Protein AF-0000000085038882 (afdb_homodimer)

Radius of gyration: 37.77 Å; Cα contacts (8 Å, |Δi|>4): 392; chains: 2; bounding box: 117×45×155 Å

Nearest PDB structures (foldseek):
  5b0f-assembly1_B  TM=9.165E-01  e=2.363E-11  Cannabis sativa
  5b0c-assembly1_B  TM=9.241E-01  e=3.660E-11  Cannabis sativa
  7w6e-assembly1_A  TM=9.209E-01  e=4.415E-11  Cannabis sativa
  5b0d-assembly1_A  TM=9.142E-01  e=6.423E-11  Cannabis sativa
  5b0g-assembly1_A-2  TM=9.289E-01  e=9.948E-11  Cannabis sativa

InterPro domains:
  IPR011008 Dimeric alpha-beta barrel [SSF54909] (41-139)
  IPR013097 Stress responsive alpha+beta-barrel [PF07876] (43-138)
  IPR013097 Stress responsive alpha+beta-barrel [PS51502] (43-137)
  IPR013097 Stress responsive alpha+beta-barrel [SM00886] (43-139)
  IPR044662 Stress-response A/B barrel domain-containing protein HS1/DABB1-like [PTHR33178] (42-138)

Foldseek 3Di:
DPDDDDDPDPPPDDPPPDDDPDPPPPPPPPPPPCPVVPPQWKKKKKKWFAWDPPQDPVLVVVLVVLVVCVVVVQVQFPDKDKDFDDDPPPPCVRTTMMIMTIGRDVVSVVCSCPDPSNVVSCVSCVVITDDMDIDMDGDD/DDDDDDDDPVPPPDPPPPDDPDCCVVPCPVPPVCCVVPPQWKKKKKKWFAWDPPQDPVLVVVLVVLVVCVVVVQVQFPDKDKDFDDDPPPPCVRTTMMIMTIGRDVVSVVCSCPDPSNVVSCVSCVVITDDMDIDMDTDD

Solvent-accessible surface area (backbone atoms only — not comparable to full-atom values): 16547 Å² total; per-residue (Å²): 137,81,84,80,85,87,73,85,79,82,76,80,77,71,90,71,82,75,81,84,74,77,75,71,72,68,73,70,68,70,69,72,65,75,60,67,64,73,80,73,62,38,31,37,41,38,40,32,32,23,63,34,88,84,49,46,74,68,55,50,49,50,38,51,50,48,58,64,47,42,56,82,74,36,79,51,43,75,44,73,36,33,32,51,53,69,53,90,78,77,40,35,84,75,44,42,36,41,37,41,36,30,20,75,37,70,68,37,48,60,52,46,66,74,29,68,70,48,50,53,39,48,63,64,36,56,88,35,56,61,44,70,40,38,46,19,25,54,51,83,131,88,80,82,82,87,83,72,86,73,78,74,77,80,79,76,79,77,82,79,75,78,75,72,69,69,74,74,68,66,72,71,64,76,62,68,65,73,80,73,61,39,32,37,42,37,39,34,34,22,63,34,88,85,50,46,74,67,56,51,48,51,39,51,50,48,58,64,47,42,56,81,74,38,79,51,43,75,43,71,35,32,32,52,55,69,53,88,79,76,41,36,83,74,43,42,37,43,37,42,35,29,20,74,38,70,68,36,50,60,51,47,67,75,28,66,68,49,50,53,40,48,62,65,36,59,89,34,57,62,44,71,39,38,46,19,26,54,51,87

Structure (mmCIF, N/CA/C/O backbone):
data_AF-0000000085038882-model_v1
#
loop_
_entity.id
_entity.type
_entity.pdbx_description
1 polymer 'Stress responsive alpha-beta barrel domain-containing protein'
#
loop_
_atom_site.group_PDB
_atom_site.id
_atom_site.type_symbol
_atom_site.label_atom_id
_atom_site.label_alt_id
_atom_site.label_comp_id
_atom_site.label_asym_id
_atom_site.label_entity_id
_atom_site.label_seq_id
_atom_site.pdbx_PDB_ins_code
_atom_site.Cartn_x
_atom_site.Cartn_y
_atom_site.Cartn_z
_atom_site.occupancy
_atom_site.B_iso_or_equiv
_atom_site.auth_seq_id
_atom_site.auth_comp_id
_atom_site.auth_asym_id
_atom_site.auth_atom_id
_atom_site.pdbx_PDB_model_num
ATOM 1 N N . MET A 1 1 ? 29.031 20.469 102.812 1 28.75 1 MET A N 1
ATOM 2 C CA . MET A 1 1 ? 29.703 19.203 102.562 1 28.75 1 MET A CA 1
ATOM 3 C C . MET A 1 1 ? 29.609 18.781 101.125 1 28.75 1 MET A C 1
ATOM 5 O O . MET A 1 1 ? 28.641 18.109 100.688 1 28.75 1 MET A O 1
ATOM 9 N N . LYS A 1 2 ? 29.859 19.688 100.25 1 41.12 2 LYS A N 1
ATOM 10 C CA . LYS A 1 2 ? 29.734 19.828 98.75 1 41.12 2 LYS A CA 1
ATOM 11 C C . LYS A 1 2 ? 30.547 18.766 98.062 1 41.12 2 LYS A C 1
ATOM 13 O O . LYS A 1 2 ? 31.781 18.781 98.062 1 41.12 2 LYS A O 1
ATOM 18 N N . PRO A 1 3 ? 29.844 17.547 97.812 1 32.81 3 PRO A N 1
ATOM 19 C CA . PRO A 1 3 ? 30.641 16.375 97.5 1 32.81 3 PRO A CA 1
ATOM 20 C C . PRO A 1 3 ? 31.516 16.594 96.25 1 32.81 3 PRO A C 1
ATOM 22 O O . PRO A 1 3 ? 31.281 17.547 95.5 1 32.81 3 PRO A O 1
ATOM 25 N N . LEU A 1 4 ? 32.25 15.516 95.688 1 28.42 4 LEU A N 1
ATOM 26 C CA . LEU A 1 4 ? 33.5 15.008 95.188 1 28.42 4 LEU A CA 1
ATOM 27 C C . LEU A 1 4 ? 33.5 14.898 93.688 1 28.42 4 LEU A C 1
ATOM 29 O O . LEU A 1 4 ? 34.5 15.086 93 1 28.42 4 LEU A O 1
ATOM 33 N N . PHE A 1 5 ? 32.25 14.742 92.812 1 30.34 5 PHE A N 1
ATOM 34 C CA . PHE A 1 5 ? 32.438 13.539 92.062 1 30.34 5 PHE A CA 1
ATOM 35 C C . PHE A 1 5 ? 33.5 13.75 91 1 30.34 5 PHE A C 1
ATOM 37 O O . PHE A 1 5 ? 33.75 14.891 90.562 1 30.34 5 PHE A O 1
ATOM 44 N N . SER A 1 6 ? 33.938 12.609 90.312 1 28.14 6 SER A N 1
ATOM 45 C CA . SER A 1 6 ? 35.125 11.938 89.75 1 28.14 6 SER A CA 1
ATOM 46 C C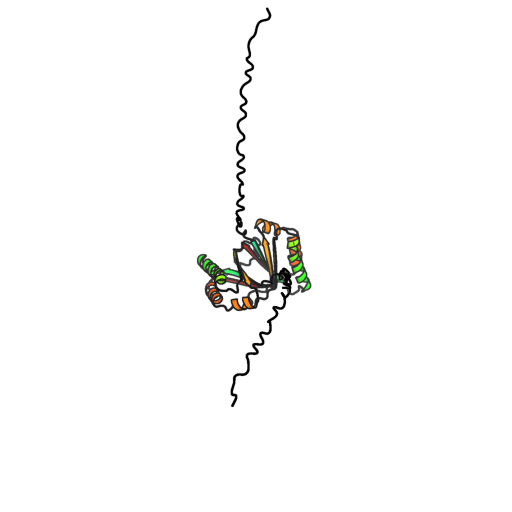 . SER A 1 6 ? 35.438 12.438 88.312 1 28.14 6 SER A C 1
ATOM 48 O O . SER A 1 6 ? 34.594 13.102 87.688 1 28.14 6 SER A O 1
ATOM 50 N N . ILE A 1 7 ? 35.75 11.508 87.375 1 29.92 7 ILE A N 1
ATOM 51 C CA . ILE A 1 7 ? 36.969 11.055 86.688 1 29.92 7 ILE A CA 1
ATOM 52 C C . ILE A 1 7 ? 36.906 11.32 85.188 1 29.92 7 ILE A C 1
ATOM 54 O O . ILE A 1 7 ? 37.938 11.359 84.5 1 29.92 7 ILE A O 1
ATOM 58 N N . ALA A 1 8 ? 35.719 11.828 84.562 1 30.8 8 ALA A N 1
ATOM 59 C CA . ALA A 1 8 ? 35.531 11.055 83.312 1 30.8 8 ALA A CA 1
ATOM 60 C C . ALA A 1 8 ? 36.625 11.336 82.312 1 30.8 8 ALA A C 1
ATOM 62 O O . ALA A 1 8 ? 36.938 12.5 82 1 30.8 8 ALA A O 1
ATOM 63 N N . VAL A 1 9 ? 37.469 10.281 81.938 1 28.3 9 VAL A N 1
ATOM 64 C CA . VAL A 1 9 ? 38.688 10.062 81.125 1 28.3 9 VAL A CA 1
ATOM 65 C C . VAL A 1 9 ? 38.375 10.359 79.625 1 28.3 9 VAL A C 1
ATOM 67 O O . VAL A 1 9 ? 37.469 9.758 79.062 1 28.3 9 VAL A O 1
ATOM 70 N N . ILE A 1 10 ? 38.594 11.594 79.062 1 31.98 10 ILE A N 1
ATOM 71 C CA . ILE A 1 10 ? 38.375 12.141 77.75 1 31.98 10 ILE A CA 1
ATOM 72 C C . ILE A 1 10 ? 39.25 11.391 76.75 1 31.98 10 ILE A C 1
ATOM 74 O O . ILE A 1 10 ? 40.469 11.547 76.75 1 31.98 10 ILE A O 1
ATOM 78 N N . LEU A 1 11 ? 39.062 9.945 76.625 1 26.67 11 LEU A N 1
ATOM 79 C CA . LEU A 1 11 ? 40.031 9.25 75.812 1 26.67 11 LEU A CA 1
ATOM 80 C C . LEU A 1 11 ? 40 9.789 74.375 1 26.67 11 LEU A C 1
ATOM 82 O O . LEU A 1 11 ? 38.938 9.891 73.75 1 26.67 11 LEU A O 1
ATOM 86 N N . LEU A 1 12 ? 41.062 10.5 73.875 1 30.19 12 LEU A N 1
ATOM 87 C CA . LEU A 1 12 ? 41.469 11.148 72.625 1 30.19 12 LEU A CA 1
ATOM 88 C C . LEU A 1 12 ? 41.625 10.125 71.5 1 30.19 12 LEU A C 1
ATOM 90 O O . LEU A 1 12 ? 42.625 9.43 71.438 1 30.19 12 LEU A O 1
ATOM 94 N N . LEU A 1 13 ? 40.625 9.055 71.438 1 26.78 13 LEU A N 1
ATOM 95 C CA . LEU A 1 13 ? 41.125 7.988 70.562 1 26.78 13 LEU A CA 1
ATOM 96 C C . LEU A 1 13 ? 41.562 8.547 69.188 1 26.78 13 LEU A C 1
ATOM 98 O O . LEU A 1 13 ? 41.25 9.688 68.875 1 26.78 13 LEU A O 1
ATOM 102 N N . ALA A 1 14 ? 41.531 7.656 68.062 1 28.12 14 ALA A N 1
ATOM 103 C CA . ALA A 1 14 ? 42.281 6.828 67.125 1 28.12 14 ALA A CA 1
ATOM 104 C C . ALA A 1 14 ? 42.094 7.34 65.688 1 28.12 14 ALA A C 1
ATOM 106 O O . ALA A 1 14 ? 42.594 6.727 64.75 1 28.12 14 ALA A O 1
ATOM 107 N N . VAL A 1 15 ? 41.781 8.547 65.25 1 32.22 15 VAL A N 1
ATOM 108 C CA . VAL A 1 15 ? 41.125 8.516 63.969 1 32.22 15 VAL A CA 1
ATOM 109 C C . VAL A 1 15 ? 42.188 8.18 62.906 1 32.22 15 VAL A C 1
ATOM 111 O O . VAL A 1 15 ? 43.125 8.945 62.656 1 32.22 15 VAL A O 1
ATOM 114 N N . GLY A 1 16 ? 42.562 6.844 62.656 1 28.08 16 GLY A N 1
ATOM 115 C CA . GLY A 1 16 ? 43.5 6.344 61.656 1 28.08 16 GLY A CA 1
ATOM 116 C C . GLY A 1 16 ? 43.156 6.801 60.25 1 28.08 16 GLY A C 1
ATOM 117 O O . GLY A 1 16 ? 42 6.801 59.844 1 28.08 16 GLY A O 1
ATOM 118 N N . CYS A 1 17 ? 44 7.668 59.688 1 31.23 17 CYS A N 1
ATOM 119 C CA . CYS A 1 17 ? 44 8.211 58.312 1 31.23 17 CYS A CA 1
ATOM 120 C C . CYS A 1 17 ? 44.094 7.098 57.281 1 31.23 17 CYS A C 1
ATOM 122 O O . CYS A 1 17 ? 45.094 6.41 57.188 1 31.23 17 CYS A O 1
ATOM 124 N N . GLN A 1 18 ? 43.094 6.125 57.125 1 28.62 18 GLN A N 1
ATOM 125 C CA . GLN A 1 18 ? 43.281 5.059 56.156 1 28.62 18 GLN A CA 1
ATOM 126 C C . GLN A 1 18 ? 43.719 5.617 54.781 1 28.62 18 GLN A C 1
ATOM 128 O O . GLN A 1 18 ? 43.312 6.715 54.406 1 28.62 18 GLN A O 1
ATOM 133 N N . PRO A 1 19 ? 44.719 4.848 54.125 1 32.03 19 PRO A N 1
ATOM 134 C CA . PRO A 1 19 ? 45.375 5.02 52.844 1 32.03 19 PRO A CA 1
ATOM 135 C C . PRO A 1 19 ? 44.375 5.258 51.688 1 32.03 19 PRO A C 1
ATOM 137 O O . PRO A 1 19 ? 43.188 4.922 51.812 1 32.03 19 PRO A O 1
ATOM 140 N N . GLY A 1 20 ? 44.812 6.121 50.719 1 31.41 20 GLY A N 1
ATOM 141 C CA . GLY A 1 20 ? 44.375 6.66 49.438 1 31.41 20 GLY A CA 1
ATOM 142 C C . GLY A 1 20 ? 43.969 5.582 48.438 1 31.41 20 GLY A C 1
ATOM 143 O O . GLY A 1 20 ? 44.812 4.758 48.062 1 31.41 20 GLY A O 1
ATOM 144 N N . GLY A 1 21 ? 42.875 4.812 48.656 1 32.19 21 GLY A N 1
ATOM 145 C CA . GLY A 1 21 ? 42.438 3.828 47.688 1 32.19 21 GLY A CA 1
ATOM 146 C C . GLY A 1 21 ? 42.531 4.316 46.25 1 32.19 21 GLY A C 1
ATOM 147 O O . GLY A 1 21 ? 42.531 5.523 46 1 32.19 21 GLY A O 1
ATOM 148 N N . ASN A 1 22 ? 43.375 3.547 45.406 1 37.5 22 ASN A N 1
ATOM 149 C CA . ASN A 1 22 ? 43.562 3.584 43.969 1 37.5 22 ASN A CA 1
ATOM 150 C C . ASN A 1 22 ? 42.219 3.742 43.25 1 37.5 22 ASN A C 1
ATOM 152 O O . ASN A 1 22 ? 41.344 2.891 43.375 1 37.5 22 ASN A O 1
ATOM 156 N N . VAL A 1 23 ? 41.812 4.957 43.062 1 36.47 23 VAL A N 1
ATOM 157 C CA . VAL A 1 23 ? 40.719 5.258 42.188 1 36.47 23 VAL A CA 1
ATOM 158 C C . VAL A 1 23 ? 40.875 4.5 40.875 1 36.47 23 VAL A C 1
ATOM 160 O O . VAL A 1 23 ? 41.812 4.777 40.094 1 36.47 23 VAL A O 1
ATOM 163 N N . GLU A 1 24 ? 40.938 3.123 40.906 1 34.38 24 GLU A N 1
ATOM 164 C CA . GLU A 1 24 ? 40.812 2.467 39.594 1 34.38 24 GLU A CA 1
ATOM 165 C C . GLU A 1 24 ? 39.688 3.098 38.781 1 34.38 24 GLU A C 1
ATOM 167 O O . GLU A 1 24 ? 38.531 3.068 39.188 1 34.38 24 GLU A O 1
ATOM 172 N N . THR A 1 25 ? 39.969 4.273 38.219 1 38.16 25 THR A N 1
ATOM 173 C CA . THR A 1 25 ? 39.125 4.773 37.125 1 38.16 25 THR A CA 1
ATOM 174 C C . THR A 1 25 ? 38.812 3.67 36.125 1 38.16 25 THR A C 1
ATOM 176 O O . THR A 1 25 ? 39.719 3.197 35.406 1 38.16 25 THR A O 1
ATOM 179 N N . SER A 1 26 ? 38.312 2.502 36.625 1 35.59 26 SER A N 1
ATOM 180 C CA . SER A 1 26 ? 37.812 1.615 35.562 1 35.59 26 SER A CA 1
ATOM 181 C C . SER A 1 26 ? 37.094 2.4 34.469 1 35.59 26 SER A C 1
ATOM 183 O O . SER A 1 26 ? 36.188 3.195 34.75 1 35.59 26 SER A O 1
ATOM 185 N N . GLU A 1 27 ? 37.875 2.867 33.469 1 35.06 27 GLU A N 1
ATOM 186 C CA . GLU A 1 27 ? 37.312 3.23 32.188 1 35.06 27 GLU A CA 1
ATOM 187 C C . GLU A 1 27 ? 36.188 2.279 31.766 1 35.06 27 GLU A C 1
ATOM 189 O O . GLU A 1 27 ? 36.438 1.094 31.531 1 35.06 27 GLU A O 1
ATOM 194 N N . GLU A 1 28 ? 35.094 2.27 32.5 1 36.56 28 GLU A N 1
ATOM 195 C CA . GLU A 1 28 ? 33.938 1.686 31.828 1 36.56 28 GLU A CA 1
ATOM 196 C C . GLU A 1 28 ? 33.938 2.023 30.328 1 36.56 28 GLU A C 1
ATOM 198 O O . GLU A 1 28 ? 33.844 3.191 29.953 1 36.56 28 GLU A O 1
ATOM 203 N N . LEU A 1 29 ? 34.875 1.441 29.594 1 34.28 29 LEU A N 1
ATOM 204 C CA . LEU A 1 29 ? 34.562 1.393 28.172 1 34.28 29 LEU A CA 1
ATOM 205 C C . LEU A 1 29 ? 33.094 1.149 27.938 1 34.28 29 LEU A C 1
ATOM 207 O O . LEU A 1 29 ? 32.562 0.09 28.297 1 34.28 29 LEU A O 1
ATOM 211 N N . LYS A 1 30 ? 32.312 2.211 28.188 1 32.69 30 LYS A N 1
ATOM 212 C CA . LYS A 1 30 ? 30.984 2.135 27.547 1 32.69 30 LYS A CA 1
ATOM 213 C C . LYS A 1 30 ? 31.062 1.408 26.219 1 32.69 30 LYS A C 1
ATOM 215 O O . LYS A 1 30 ? 31.719 1.876 25.281 1 32.69 30 LYS A O 1
ATOM 220 N N . ASP A 1 31 ? 31.359 0.074 26.266 1 36.25 31 ASP A N 1
ATOM 221 C CA . ASP A 1 31 ? 30.953 -0.642 25.047 1 36.25 31 ASP A CA 1
ATOM 222 C C . ASP A 1 31 ? 29.734 0.005 24.406 1 36.25 31 ASP A C 1
ATOM 224 O O . ASP A 1 31 ? 28.641 -0.042 24.969 1 36.25 31 ASP A O 1
ATOM 228 N N . MET A 1 32 ? 29.906 1.187 23.922 1 34.72 32 MET A N 1
ATOM 229 C CA . MET A 1 32 ? 28.906 1.52 22.922 1 34.72 32 MET A CA 1
ATOM 230 C C . MET A 1 32 ? 28.531 0.29 22.094 1 34.72 32 MET A C 1
ATOM 232 O O . MET A 1 32 ? 29.234 -0.06 21.141 1 34.72 32 MET A O 1
ATOM 236 N N . LYS A 1 33 ? 28.188 -0.785 22.766 1 32.84 33 LYS A N 1
ATOM 237 C CA . LYS A 1 33 ? 27.422 -1.732 21.953 1 32.84 33 LYS A CA 1
ATOM 238 C C . LYS A 1 33 ? 26.578 -1.01 20.906 1 32.84 33 LYS A C 1
ATOM 240 O O . LYS A 1 33 ? 25.812 -0.108 21.234 1 32.84 33 LYS A O 1
ATOM 245 N N . ASN A 1 34 ? 27.094 -0.703 19.859 1 39.53 34 ASN A N 1
ATOM 246 C CA . ASN A 1 34 ? 26.297 -0.604 18.641 1 39.53 34 ASN A CA 1
ATOM 247 C C . ASN A 1 34 ? 25.094 -1.536 18.688 1 39.53 34 ASN A C 1
ATOM 249 O O . ASN A 1 34 ? 25.172 -2.678 18.234 1 39.53 34 ASN A O 1
ATOM 253 N N . THR A 1 35 ? 24.578 -1.812 19.859 1 36.56 35 THR A N 1
ATOM 254 C CA . THR A 1 35 ? 23.281 -2.451 19.719 1 36.56 35 THR A CA 1
ATOM 255 C C . THR A 1 35 ? 22.5 -1.839 18.562 1 36.56 35 THR A C 1
ATOM 257 O O . THR A 1 35 ? 22.062 -0.686 18.641 1 36.56 35 THR A O 1
ATOM 260 N N . VAL A 1 36 ? 23.031 -1.939 17.484 1 38.47 36 VAL A N 1
ATOM 261 C CA . VAL A 1 36 ? 22.047 -1.722 16.438 1 38.47 36 VAL A CA 1
ATOM 262 C C . VAL A 1 36 ? 20.656 -2.062 16.953 1 38.47 36 VAL A C 1
ATOM 264 O O . VAL A 1 36 ? 20.375 -3.213 17.297 1 38.47 36 VAL A O 1
ATOM 267 N N . SER A 1 37 ? 20.016 -1.378 17.953 1 45.16 37 SER A N 1
ATOM 268 C CA . SER A 1 37 ? 18.609 -1.585 18.234 1 45.16 37 SER A CA 1
ATOM 269 C C . SER A 1 37 ? 17.875 -2.18 17.031 1 45.16 37 SER A C 1
ATOM 271 O O . SER A 1 37 ? 17.984 -1.668 15.922 1 45.16 37 SER A O 1
ATOM 273 N N . PRO A 1 38 ? 17.688 -3.424 16.938 1 52.16 38 PRO A N 1
ATOM 274 C CA . PRO A 1 38 ? 16.891 -3.949 15.828 1 52.16 38 PRO A CA 1
ATOM 275 C C . PRO A 1 38 ? 15.875 -2.939 15.305 1 52.16 38 PRO A C 1
ATOM 277 O O . PRO A 1 38 ? 15.305 -2.172 16.078 1 52.16 38 PRO A O 1
ATOM 280 N N . ASP A 1 39 ? 16.047 -2.367 14.188 1 66.19 39 ASP A N 1
ATOM 281 C CA . ASP A 1 39 ? 15.156 -1.434 13.508 1 66.19 39 ASP A CA 1
ATOM 282 C C . ASP A 1 39 ? 13.703 -1.687 13.906 1 66.19 39 ASP A C 1
ATOM 284 O O . ASP A 1 39 ? 13.188 -2.795 13.734 1 66.19 39 ASP A O 1
ATOM 288 N N . LYS A 1 40 ? 13.133 -1.027 14.859 1 84.75 40 LYS A N 1
ATOM 289 C CA . LYS A 1 40 ? 11.75 -1.084 15.32 1 84.75 40 LYS A CA 1
ATOM 290 C C . LYS A 1 40 ? 10.781 -1.232 14.148 1 84.75 40 LYS A C 1
ATOM 292 O O . LYS A 1 40 ? 10.914 -0.533 13.141 1 84.75 40 LYS A O 1
ATOM 297 N N . PRO A 1 41 ? 9.938 -2.312 14.328 1 94.5 41 PRO A N 1
ATOM 298 C CA . PRO A 1 41 ? 8.938 -2.445 13.266 1 94.5 41 PRO A CA 1
ATOM 299 C C . PRO A 1 41 ? 8.125 -1.168 13.055 1 94.5 41 PRO A C 1
ATOM 301 O O . PRO A 1 41 ? 7.871 -0.429 14.008 1 94.5 41 PRO A O 1
ATOM 304 N N . LEU A 1 42 ? 7.836 -0.854 11.859 1 98.38 42 LEU A N 1
ATOM 305 C CA . LEU A 1 42 ? 7.02 0.302 11.508 1 98.38 42 LEU A CA 1
ATOM 306 C C . LEU A 1 42 ? 5.602 -0.126 11.141 1 98.38 42 LEU A C 1
ATOM 308 O O . LEU A 1 42 ? 5.402 -1.2 10.57 1 98.38 42 LEU A O 1
ATOM 312 N N . LEU A 1 43 ? 4.668 0.607 11.539 1 98.88 43 LEU A N 1
ATOM 313 C CA . LEU A 1 43 ? 3.268 0.402 11.188 1 98.88 43 LEU A CA 1
ATOM 314 C C . LEU A 1 43 ? 2.898 1.212 9.945 1 98.88 43 LEU A C 1
ATOM 316 O O . LEU A 1 43 ? 3.018 2.439 9.945 1 98.88 43 LEU A O 1
ATOM 320 N N . ARG A 1 44 ? 2.465 0.481 8.922 1 98.94 44 ARG A N 1
ATOM 321 C CA . ARG A 1 44 ? 2.039 1.103 7.668 1 98.94 44 ARG A CA 1
ATOM 322 C C . ARG A 1 44 ? 0.531 1.327 7.656 1 98.94 44 ARG A C 1
ATOM 324 O O . ARG A 1 44 ? -0.235 0.461 8.086 1 98.94 44 ARG A O 1
ATOM 331 N N . HIS A 1 45 ? 0.147 2.451 7.219 1 98.94 45 HIS A N 1
ATOM 332 C CA . HIS A 1 45 ? -1.227 2.834 6.914 1 98.94 45 HIS A CA 1
ATOM 333 C C . HIS A 1 45 ? -1.406 3.107 5.426 1 98.94 45 HIS A C 1
ATOM 335 O O . HIS A 1 45 ? -1.038 4.18 4.938 1 98.94 45 HIS A O 1
ATOM 341 N N . VAL A 1 46 ? -1.953 2.109 4.703 1 98.94 46 VAL A N 1
ATOM 342 C CA . VAL A 1 46 ? -2.158 2.182 3.26 1 98.94 46 VAL A CA 1
ATOM 343 C C . VAL A 1 46 ? -3.58 2.65 2.963 1 98.94 46 VAL A C 1
ATOM 345 O O . VAL A 1 46 ? -4.551 2.021 3.391 1 98.94 46 VAL A O 1
ATOM 348 N N . VAL A 1 47 ? -3.691 3.768 2.23 1 99 47 VAL A N 1
ATOM 349 C CA . VAL A 1 47 ? -4.977 4.352 1.867 1 99 47 VAL A CA 1
ATOM 350 C C . VAL A 1 47 ? -5.09 4.453 0.348 1 99 47 VAL A C 1
ATOM 352 O O . VAL A 1 47 ? -4.246 5.078 -0.301 1 99 47 VAL A O 1
ATOM 355 N N . LEU A 1 48 ? -6.098 3.812 -0.222 1 98.94 48 LEU A N 1
ATOM 356 C CA . LEU A 1 48 ? -6.383 3.855 -1.651 1 98.94 48 LEU A CA 1
ATOM 357 C C . LEU A 1 48 ? -7.695 4.582 -1.923 1 98.94 48 LEU A C 1
ATOM 359 O O . LEU A 1 48 ? -8.703 4.32 -1.266 1 98.94 48 LEU A O 1
ATOM 363 N N . PHE A 1 49 ? -7.605 5.559 -2.871 1 98.94 49 PHE A N 1
ATOM 364 C CA . PHE A 1 49 ? -8.797 6.328 -3.217 1 98.94 49 PHE A CA 1
ATOM 365 C C . PHE A 1 49 ? -9.133 6.172 -4.695 1 98.94 49 PHE A C 1
ATOM 367 O O . PHE A 1 49 ? -8.234 5.988 -5.523 1 98.94 49 PHE A O 1
ATOM 374 N N . SER A 1 50 ? -10.414 6.242 -5.008 1 98.88 50 SER A N 1
ATOM 375 C CA . SER A 1 50 ? -10.914 6.754 -6.281 1 98.88 50 SER A CA 1
ATOM 376 C C . SER A 1 50 ? -11.875 7.922 -6.07 1 98.88 50 SER A C 1
ATOM 378 O O . SER A 1 50 ? -12.352 8.148 -4.957 1 98.88 50 SER A O 1
ATOM 380 N N . PHE A 1 51 ? -12.07 8.672 -7.113 1 98.88 51 PHE A N 1
ATOM 381 C CA . PHE A 1 51 ? -12.836 9.906 -6.996 1 98.88 51 PHE A CA 1
ATOM 382 C C . PHE A 1 51 ? -14.07 9.859 -7.887 1 98.88 51 PHE A C 1
ATOM 384 O O . PHE A 1 51 ? -14.086 9.172 -8.914 1 98.88 51 PHE A O 1
ATOM 391 N N . LYS A 1 52 ? -15 10.641 -7.445 1 98.81 52 LYS A N 1
ATOM 392 C CA . LYS A 1 52 ? -16.219 10.789 -8.227 1 98.81 52 LYS A CA 1
ATOM 393 C C . LYS A 1 52 ? -15.938 11.438 -9.586 1 98.81 52 LYS A C 1
ATOM 395 O O . LYS A 1 52 ? -15.078 12.312 -9.688 1 98.81 52 LYS A O 1
ATOM 400 N N . GLU A 1 53 ? -16.781 11.031 -10.547 1 98.06 53 GLU A N 1
ATOM 401 C CA . GLU A 1 53 ? -16.609 11.531 -11.906 1 98.06 53 GLU A CA 1
ATOM 402 C C . GLU A 1 53 ? -16.797 13.047 -11.969 1 98.06 53 GLU A C 1
ATOM 404 O O . GLU A 1 53 ? -16.203 13.727 -12.805 1 98.06 53 GLU A O 1
ATOM 409 N N . GLU A 1 54 ? -17.578 13.594 -11.078 1 98.19 54 GLU A N 1
ATOM 410 C CA . GLU A 1 54 ? -17.922 15.016 -11.07 1 98.19 54 GLU A CA 1
ATOM 411 C C . GLU A 1 54 ? -16.781 15.852 -10.477 1 98.19 54 GLU A C 1
ATOM 413 O O . GLU A 1 54 ? -16.781 17.078 -10.602 1 98.19 54 GLU A O 1
ATOM 418 N N . SER A 1 55 ? -15.906 15.164 -9.812 1 98.69 55 SER A N 1
ATOM 419 C CA . SER A 1 55 ? -14.797 15.906 -9.219 1 98.69 55 SER A CA 1
ATOM 420 C C . SER A 1 55 ? -13.781 16.328 -10.281 1 98.69 55 SER A C 1
ATOM 422 O O . SER A 1 55 ? -13.297 15.492 -11.047 1 98.69 55 SER A O 1
ATOM 424 N N . SER A 1 56 ? -13.367 17.672 -10.297 1 98.38 56 SER A N 1
ATOM 425 C CA . SER A 1 56 ? -12.406 18.203 -11.25 1 98.38 56 SER A CA 1
ATOM 426 C C . SER A 1 56 ? -10.977 17.875 -10.844 1 98.38 56 SER A C 1
ATOM 428 O O . SER A 1 56 ? -10.719 17.516 -9.695 1 98.38 56 SER A O 1
ATOM 430 N N . PRO A 1 57 ? -10.086 18.016 -11.828 1 98.12 57 PRO A N 1
ATOM 431 C CA . PRO A 1 57 ? -8.672 17.844 -11.469 1 98.12 57 PRO A CA 1
ATOM 432 C C . PRO A 1 57 ? -8.234 18.781 -10.344 1 98.12 57 PRO A C 1
ATOM 434 O O . PRO A 1 57 ? -7.422 18.406 -9.5 1 98.12 57 PRO A O 1
ATOM 437 N N . SER A 1 58 ? -8.805 19.938 -10.359 1 98.5 58 SER A N 1
ATOM 438 C CA . SER A 1 58 ? -8.477 20.891 -9.297 1 98.5 58 SER A CA 1
ATOM 439 C C . SER A 1 58 ? -9 20.406 -7.949 1 98.5 58 SER A C 1
ATOM 441 O O . SER A 1 58 ? -8.344 20.578 -6.922 1 98.5 58 SER A O 1
ATOM 443 N N . ASP A 1 59 ? -10.234 19.844 -7.898 1 98.56 59 ASP A N 1
ATOM 444 C CA . ASP A 1 59 ? -10.789 19.281 -6.676 1 98.56 59 ASP A CA 1
ATOM 445 C C . ASP A 1 59 ? -9.898 18.156 -6.137 1 98.56 59 ASP A C 1
ATOM 447 O O . ASP A 1 59 ? -9.594 18.109 -4.945 1 98.56 59 ASP A O 1
ATOM 451 N N . ILE A 1 60 ? -9.492 17.344 -7.027 1 98.75 60 ILE A N 1
ATOM 452 C CA . ILE A 1 60 ? -8.664 16.203 -6.656 1 98.75 60 ILE A CA 1
ATOM 453 C C . ILE A 1 60 ? -7.305 16.703 -6.152 1 98.75 60 ILE A C 1
ATOM 455 O O . ILE A 1 60 ? -6.793 16.203 -5.148 1 98.75 60 ILE A O 1
ATOM 459 N N . ALA A 1 61 ? -6.738 17.703 -6.797 1 98.69 61 ALA A N 1
ATOM 460 C CA . ALA A 1 61 ? -5.473 18.281 -6.355 1 98.69 61 ALA A CA 1
ATOM 461 C C . ALA A 1 61 ? -5.586 18.828 -4.938 1 98.69 61 ALA A C 1
ATOM 463 O O . ALA A 1 61 ? -4.652 18.719 -4.141 1 98.69 61 ALA A O 1
ATOM 464 N N . LYS A 1 62 ? -6.672 19.422 -4.625 1 98.69 62 LYS A N 1
ATOM 465 C CA . LYS A 1 62 ? -6.902 19.938 -3.281 1 98.69 62 LYS A CA 1
ATOM 466 C C . LYS A 1 62 ? -6.914 18.812 -2.25 1 98.69 62 LYS A C 1
ATOM 468 O O . LYS A 1 62 ? -6.367 18.953 -1.156 1 98.69 62 LYS A O 1
ATOM 473 N N . VAL A 1 63 ? -7.578 17.703 -2.609 1 98.88 63 VAL A N 1
ATOM 474 C CA . VAL A 1 63 ? -7.605 16.547 -1.715 1 98.88 63 VAL A CA 1
ATOM 475 C C . VAL A 1 63 ? -6.188 16.031 -1.511 1 98.88 63 VAL A C 1
ATOM 477 O O . VAL A 1 63 ? -5.781 15.742 -0.381 1 98.88 63 VAL A O 1
ATOM 480 N N . GLU A 1 64 ? -5.418 15.922 -2.627 1 98.81 64 GLU A N 1
ATOM 481 C CA . GLU A 1 64 ? -4.035 15.461 -2.541 1 98.81 64 GLU A CA 1
ATOM 482 C C . GLU A 1 64 ? -3.213 16.359 -1.621 1 98.81 64 GLU A C 1
ATOM 484 O O . GLU A 1 64 ? -2.539 15.875 -0.711 1 98.81 64 GLU A O 1
ATOM 489 N N . GLU A 1 65 ? -3.307 17.641 -1.836 1 98.69 65 GLU A N 1
ATOM 490 C CA . GLU A 1 65 ? -2.541 18.625 -1.06 1 98.69 65 GLU A CA 1
ATOM 491 C C . GLU A 1 65 ? -2.914 18.562 0.418 1 98.69 65 GLU A C 1
ATOM 493 O O . GLU A 1 65 ? -2.041 18.625 1.287 1 98.69 65 GLU A O 1
ATOM 498 N N . ALA A 1 66 ? -4.203 18.469 0.68 1 98.81 66 ALA A N 1
ATOM 499 C CA . ALA A 1 66 ? -4.668 18.406 2.062 1 98.81 66 ALA A CA 1
ATOM 500 C C . ALA A 1 66 ? -4.129 17.156 2.762 1 98.81 66 ALA A C 1
ATOM 502 O O . ALA A 1 66 ? -3.691 17.219 3.914 1 98.81 66 ALA A O 1
ATOM 503 N N . PHE A 1 67 ? -4.16 15.992 2.098 1 98.88 67 PHE A N 1
ATOM 504 C CA . PHE A 1 67 ? -3.666 14.758 2.705 1 98.88 67 PHE A CA 1
ATOM 505 C C . PHE A 1 67 ? -2.162 14.836 2.941 1 98.88 67 PHE A C 1
ATOM 507 O O . PHE A 1 67 ? -1.685 14.547 4.039 1 98.88 67 PHE A O 1
ATOM 514 N N . ILE A 1 68 ? -1.434 15.336 1.913 1 98.62 68 ILE A N 1
ATOM 515 C CA . ILE A 1 68 ? 0.017 15.469 1.995 1 98.62 68 ILE A CA 1
ATOM 516 C C . ILE A 1 68 ? 0.386 16.391 3.146 1 98.62 68 ILE A C 1
ATOM 518 O O . ILE A 1 68 ? 1.363 16.156 3.859 1 98.62 68 ILE A O 1
ATOM 522 N N . GLY A 1 69 ? -0.39 17.344 3.369 1 98.62 69 GLY A N 1
ATOM 523 C CA . GLY A 1 69 ? -0.128 18.359 4.379 1 98.62 69 GLY A CA 1
ATOM 524 C C . GLY A 1 69 ? -0.248 17.828 5.797 1 98.62 69 GLY A C 1
ATOM 525 O O . GLY A 1 69 ? 0.254 18.438 6.738 1 98.62 69 GLY A O 1
ATOM 526 N N . LEU A 1 70 ? -0.89 16.688 6.031 1 98.81 70 LEU A N 1
ATOM 527 C CA . LEU A 1 70 ? -1.118 16.156 7.367 1 98.81 70 LEU A CA 1
ATOM 528 C C . LEU A 1 70 ? 0.204 15.867 8.07 1 98.81 70 LEU A C 1
ATOM 530 O O . LEU A 1 70 ? 0.303 16 9.289 1 98.81 70 LEU A O 1
ATOM 534 N N . GLN A 1 71 ? 1.211 15.477 7.293 1 98.31 71 GLN A N 1
ATOM 535 C CA . GLN A 1 71 ? 2.498 15.141 7.895 1 98.31 71 GLN A CA 1
ATOM 536 C C . GLN A 1 71 ? 3.137 16.359 8.539 1 98.31 71 GLN A C 1
ATOM 538 O O . GLN A 1 71 ? 4.031 16.234 9.383 1 98.31 71 GLN A O 1
ATOM 543 N N . ASN A 1 72 ? 2.709 17.594 8.172 1 98.31 72 ASN A N 1
ATOM 544 C CA . ASN A 1 72 ? 3.207 18.828 8.758 1 98.31 72 ASN A CA 1
ATOM 545 C C . ASN A 1 72 ? 2.449 19.188 10.031 1 98.31 72 ASN A C 1
ATOM 547 O O . ASN A 1 72 ? 2.9 20.031 10.812 1 98.31 72 ASN A O 1
ATOM 551 N N . GLU A 1 73 ? 1.357 18.531 10.273 1 98.44 73 GLU A N 1
ATOM 552 C CA . GLU A 1 73 ? 0.485 18.906 11.383 1 98.44 73 GLU A CA 1
ATOM 553 C C . GLU A 1 73 ? 0.432 17.812 12.438 1 98.44 73 GLU A C 1
ATOM 555 O O . GLU A 1 73 ? 0.107 18.078 13.602 1 98.44 73 GLU A O 1
ATOM 560 N N . ILE A 1 74 ? 0.701 16.609 12.023 1 98.75 74 ILE A N 1
ATOM 561 C CA . ILE A 1 74 ? 0.569 15.453 12.906 1 98.75 74 ILE A CA 1
ATOM 562 C C . ILE A 1 74 ? 1.924 14.766 13.055 1 98.75 74 ILE A C 1
ATOM 564 O O . ILE A 1 74 ? 2.316 13.961 12.211 1 98.75 74 ILE A O 1
ATOM 568 N N . PRO A 1 75 ? 2.623 14.969 14.172 1 98.38 75 PRO A N 1
ATOM 569 C CA . PRO A 1 75 ? 3.998 14.484 14.32 1 98.38 75 PRO A CA 1
ATOM 570 C C . PRO A 1 75 ? 4.086 12.961 14.398 1 98.38 75 PRO A C 1
ATOM 572 O O . PRO A 1 75 ? 5.156 12.391 14.172 1 98.38 75 PRO A O 1
ATOM 575 N N . GLN A 1 76 ? 2.928 12.336 14.719 1 98.69 76 GLN A N 1
ATOM 576 C CA . GLN A 1 76 ? 2.896 10.883 14.789 1 98.69 76 GLN A CA 1
ATOM 577 C C . GLN A 1 76 ? 3.102 10.258 13.414 1 98.69 76 GLN A C 1
ATOM 579 O O . GLN A 1 76 ? 3.404 9.062 13.305 1 98.69 76 GLN A O 1
ATOM 584 N N . ILE A 1 77 ? 2.848 11 12.367 1 98.88 77 ILE A N 1
ATOM 585 C CA . ILE A 1 77 ? 3.197 10.531 11.023 1 98.88 77 ILE A CA 1
ATOM 586 C C . ILE A 1 77 ? 4.699 10.68 10.805 1 98.88 77 ILE A C 1
ATOM 588 O O . ILE A 1 77 ? 5.199 11.797 10.617 1 98.88 77 ILE A O 1
ATOM 592 N N . VAL A 1 78 ? 5.449 9.57 10.703 1 98.5 78 VAL A N 1
ATOM 593 C CA . VAL A 1 78 ? 6.906 9.688 10.688 1 98.5 78 VAL A CA 1
ATOM 594 C C . VAL A 1 78 ? 7.418 9.586 9.258 1 98.5 78 VAL A C 1
ATOM 596 O O . VAL A 1 78 ? 8.57 9.914 8.977 1 98.5 78 VAL A O 1
ATOM 599 N N . ALA A 1 79 ? 6.582 9.125 8.375 1 98.31 79 ALA A N 1
ATOM 600 C CA . ALA A 1 79 ? 6.879 9.125 6.949 1 98.31 79 ALA A CA 1
ATOM 601 C C . ALA A 1 79 ? 5.598 9.133 6.121 1 98.31 79 ALA A C 1
ATOM 603 O O . ALA A 1 79 ? 4.562 8.633 6.562 1 98.31 79 ALA A O 1
ATOM 604 N N . PHE A 1 80 ? 5.645 9.734 4.965 1 98.69 80 PHE A N 1
ATOM 605 C CA . PHE A 1 80 ? 4.52 9.883 4.047 1 98.69 80 PHE A CA 1
ATOM 606 C C . PHE A 1 80 ? 4.984 9.805 2.6 1 98.69 80 PHE A C 1
ATOM 608 O O . PHE A 1 80 ? 5.938 10.484 2.209 1 98.69 80 PHE A O 1
ATOM 615 N N . GLU A 1 81 ? 4.418 8.914 1.836 1 98.62 81 GLU A N 1
ATOM 616 C CA . GLU A 1 81 ? 4.598 8.883 0.387 1 98.62 81 GLU A CA 1
ATOM 617 C C . GLU A 1 81 ? 3.279 8.586 -0.324 1 98.62 81 GLU A C 1
ATOM 619 O O . GLU A 1 81 ? 2.305 8.18 0.307 1 98.62 81 GLU A O 1
ATOM 624 N N . TRP A 1 82 ? 3.229 8.875 -1.608 1 98.81 82 TRP A N 1
ATOM 625 C CA . TRP A 1 82 ? 2 8.648 -2.361 1 98.81 82 TRP A CA 1
ATOM 626 C C . TRP A 1 82 ? 2.275 8.641 -3.861 1 98.81 82 TRP A C 1
ATOM 628 O O . TRP A 1 82 ? 3.393 8.93 -4.297 1 98.81 82 TRP A O 1
ATOM 638 N N . GLY A 1 83 ? 1.327 8.219 -4.613 1 98.75 83 GLY A N 1
ATOM 639 C CA . GLY A 1 83 ? 1.377 8.312 -6.066 1 98.75 83 GLY A CA 1
ATOM 640 C C . GLY A 1 83 ? 0.102 7.836 -6.738 1 98.75 83 GLY A C 1
ATOM 641 O O . GLY A 1 83 ? -0.849 7.434 -6.062 1 98.75 83 GLY A O 1
ATOM 642 N N . THR A 1 84 ? 0.11 8 -8.031 1 98.81 84 THR A N 1
ATOM 643 C CA . THR A 1 84 ? -1.034 7.598 -8.836 1 98.81 84 THR A CA 1
ATOM 644 C C . THR A 1 84 ? -0.739 6.297 -9.578 1 98.81 84 THR A C 1
ATOM 646 O O . THR A 1 84 ? 0.396 6.059 -10 1 98.81 84 THR A O 1
ATOM 649 N N . ASN A 1 85 ? -1.807 5.508 -9.742 1 98.94 85 ASN A N 1
ATOM 650 C CA . ASN A 1 85 ? -1.688 4.164 -10.305 1 98.94 85 ASN A CA 1
ATOM 651 C C . ASN A 1 85 ? -1.161 4.191 -11.734 1 98.94 85 ASN A C 1
ATOM 653 O O . ASN A 1 85 ? -1.654 4.957 -12.562 1 98.94 85 ASN A O 1
ATOM 657 N N . ASN A 1 86 ? -0.164 3.357 -12.023 1 98.88 86 ASN A N 1
ATOM 658 C CA . ASN A 1 86 ? 0.283 3.131 -13.391 1 98.88 86 ASN A CA 1
ATOM 659 C C . ASN A 1 86 ? 0.504 1.647 -13.672 1 98.88 86 ASN A C 1
ATOM 661 O O . ASN A 1 86 ? 1.294 1.287 -14.547 1 98.88 86 ASN A O 1
ATOM 665 N N . SER A 1 87 ? -0.145 0.777 -12.867 1 98.88 87 SER A N 1
ATOM 666 C CA . SER A 1 87 ? -0.024 -0.663 -13.07 1 98.88 87 SER A CA 1
ATOM 667 C C . SER A 1 87 ? -0.578 -1.075 -14.43 1 98.88 87 SER A C 1
ATOM 669 O O . SER A 1 87 ? -1.685 -0.68 -14.805 1 98.88 87 SER A O 1
ATOM 671 N N . PRO A 1 88 ? 0.137 -1.917 -15.109 1 98.69 88 PRO A N 1
ATOM 672 C CA . PRO A 1 88 ? -0.385 -2.414 -16.391 1 98.69 88 PRO A CA 1
ATOM 673 C C . PRO A 1 88 ? -1.33 -3.602 -16.219 1 98.69 88 PRO A C 1
ATOM 675 O O . PRO A 1 88 ? -1.896 -4.094 -17.203 1 98.69 88 PRO A O 1
ATOM 678 N N . GLU A 1 89 ? -1.554 -4.074 -15.031 1 98.38 89 GLU A N 1
ATOM 679 C CA . GLU A 1 89 ? -2.223 -5.352 -14.797 1 98.38 89 GLU A CA 1
ATOM 680 C C . GLU A 1 89 ? -3.74 -5.191 -14.82 1 98.38 89 GLU A C 1
ATOM 682 O O . GLU A 1 89 ? -4.469 -6.176 -14.953 1 98.38 89 GLU A O 1
ATOM 687 N N . GLY A 1 90 ? -4.238 -4.039 -14.578 1 98.5 90 GLY A N 1
ATOM 688 C CA . GLY A 1 90 ? -5.676 -3.803 -14.594 1 98.5 90 GLY A CA 1
ATOM 689 C C . GLY A 1 90 ? -6.387 -4.367 -13.383 1 98.5 90 GLY A C 1
ATOM 690 O O . GLY A 1 90 ? -7.562 -4.734 -13.461 1 98.5 90 GLY A O 1
ATOM 691 N N . LEU A 1 91 ? -5.715 -4.465 -12.25 1 98.81 91 LEU A N 1
ATOM 692 C CA . LEU A 1 91 ? -6.273 -5.086 -11.055 1 98.81 91 LEU A CA 1
ATOM 693 C C . LEU A 1 91 ? -6.5 -4.051 -9.953 1 98.81 91 LEU A C 1
ATOM 695 O O . LEU A 1 91 ? -6.527 -4.395 -8.773 1 98.81 91 LEU A O 1
ATOM 699 N N . ASN A 1 92 ? -6.629 -2.764 -10.25 1 98.88 92 ASN A N 1
ATOM 700 C CA . ASN A 1 92 ? -6.754 -1.688 -9.273 1 98.88 92 ASN A CA 1
ATOM 701 C C . ASN A 1 92 ? -8.211 -1.431 -8.914 1 98.88 92 ASN A C 1
ATOM 703 O O . ASN A 1 92 ? -8.5 -0.617 -8.031 1 98.88 92 ASN A O 1
ATOM 707 N N . LYS A 1 93 ? -9.164 -1.996 -9.562 1 98.69 93 LYS A N 1
ATOM 708 C CA . LYS A 1 93 ? -10.586 -1.933 -9.258 1 98.69 93 LYS A CA 1
ATOM 709 C C . LYS A 1 93 ? -11.086 -0.489 -9.258 1 98.69 93 LYS A C 1
ATOM 711 O O . LYS A 1 93 ? -11.875 -0.102 -8.391 1 98.69 93 LYS A O 1
ATOM 716 N N . GLY A 1 94 ? -10.586 0.279 -10.086 1 98.62 94 GLY A N 1
ATOM 717 C CA . GLY A 1 94 ? -11.016 1.661 -10.234 1 98.62 94 GLY A CA 1
ATOM 718 C C . GLY A 1 94 ? -10.297 2.611 -9.297 1 98.62 94 GLY A C 1
ATOM 719 O O . GLY A 1 94 ? -10.43 3.83 -9.414 1 98.62 94 GLY A O 1
ATOM 720 N N . LEU A 1 95 ? -9.547 2.109 -8.352 1 98.94 95 LEU A N 1
ATOM 721 C CA . LEU A 1 95 ? -8.758 2.941 -7.445 1 98.94 95 LEU A CA 1
ATOM 722 C C . LEU A 1 95 ? -7.613 3.619 -8.188 1 98.94 95 LEU A C 1
ATOM 724 O O . LEU A 1 95 ? -6.945 2.992 -9.016 1 98.94 95 LEU A O 1
ATOM 728 N N . THR A 1 96 ? -7.355 4.914 -7.859 1 98.88 96 THR A N 1
ATOM 729 C CA . THR A 1 96 ? -6.441 5.688 -8.695 1 98.88 96 THR A CA 1
ATOM 730 C C . THR A 1 96 ? -5.234 6.156 -7.883 1 98.88 96 THR A C 1
ATOM 732 O O . THR A 1 96 ? -4.188 6.473 -8.445 1 98.88 96 THR A O 1
ATOM 735 N N . HIS A 1 97 ? -5.391 6.312 -6.617 1 98.94 97 HIS A N 1
ATOM 736 C CA . HIS A 1 97 ? -4.367 6.891 -5.754 1 98.94 97 HIS A CA 1
ATOM 737 C C . HIS A 1 97 ? -4.008 5.945 -4.613 1 98.94 97 HIS A C 1
ATOM 739 O O . HIS A 1 97 ? -4.883 5.277 -4.059 1 98.94 97 HIS A O 1
ATOM 745 N N . CYS A 1 98 ? -2.756 5.965 -4.305 1 98.94 98 CYS A N 1
ATOM 746 C CA . CYS A 1 98 ? -2.262 5.312 -3.098 1 98.94 98 CYS A CA 1
ATOM 747 C C . CYS A 1 98 ? -1.501 6.297 -2.219 1 98.94 98 CYS A C 1
ATOM 749 O O . CYS A 1 98 ? -0.64 7.035 -2.705 1 98.94 98 CYS A O 1
ATOM 751 N N . PHE A 1 99 ? -1.848 6.359 -0.947 1 98.94 99 PHE A N 1
ATOM 752 C CA . PHE A 1 99 ? -1.12 7.059 0.105 1 98.94 99 PHE A CA 1
ATOM 753 C C . PHE A 1 99 ? -0.62 6.078 1.16 1 98.94 99 PHE A C 1
ATOM 755 O O . PHE A 1 99 ? -1.372 5.219 1.625 1 98.94 99 PHE A O 1
ATOM 762 N N . LEU A 1 100 ? 0.66 6.16 1.434 1 98.94 100 LEU A N 1
ATOM 763 C CA . LEU A 1 100 ? 1.302 5.312 2.434 1 98.94 100 LEU A CA 1
ATOM 764 C C . LEU A 1 100 ? 1.866 6.148 3.574 1 98.94 100 LEU A C 1
ATOM 766 O O . LEU A 1 100 ? 2.848 6.875 3.393 1 98.94 100 LEU A O 1
ATOM 770 N N . LEU A 1 101 ? 1.238 6.051 4.738 1 98.94 101 LEU A N 1
ATOM 771 C CA . LEU A 1 101 ? 1.726 6.691 5.957 1 98.94 101 LEU A CA 1
ATOM 772 C C . LEU A 1 101 ? 2.445 5.688 6.848 1 98.94 101 LEU A C 1
ATOM 774 O O . LEU A 1 101 ? 2.123 4.496 6.836 1 98.94 101 LEU A O 1
ATOM 778 N N . THR A 1 102 ? 3.326 6.188 7.602 1 98.88 102 THR A N 1
ATOM 779 C CA . THR A 1 102 ? 4.094 5.336 8.508 1 98.88 102 THR A CA 1
ATOM 780 C C . THR A 1 102 ? 3.998 5.852 9.938 1 98.88 102 THR A C 1
ATOM 782 O O . THR A 1 102 ? 4.145 7.051 10.188 1 98.88 102 THR A O 1
ATOM 785 N N . PHE A 1 103 ? 3.756 4.941 10.859 1 98.88 103 PHE A N 1
ATOM 786 C CA . PHE A 1 103 ? 3.736 5.203 12.297 1 98.88 103 PHE A CA 1
ATOM 787 C C . PHE A 1 103 ? 4.738 4.312 13.023 1 98.88 103 PHE A C 1
ATOM 789 O O . PHE A 1 103 ? 5.129 3.262 12.508 1 98.88 103 PHE A O 1
ATOM 796 N N . GLU A 1 104 ? 5.102 4.723 14.203 1 98.25 104 GLU A N 1
ATOM 797 C CA . GLU A 1 104 ? 6.031 3.922 15 1 98.25 104 GLU A CA 1
ATOM 798 C C . GLU A 1 104 ? 5.281 2.984 15.945 1 98.25 104 GLU A C 1
ATOM 800 O O . GLU A 1 104 ? 5.871 2.053 16.5 1 98.25 104 GLU A O 1
ATOM 805 N N . SER A 1 105 ? 3.992 3.262 16.125 1 98.31 105 SER A N 1
ATOM 806 C CA . SER A 1 105 ? 3.203 2.441 17.031 1 98.31 105 SER A CA 1
ATOM 807 C C . SER A 1 105 ? 1.714 2.541 16.719 1 98.31 105 SER A C 1
ATOM 809 O O . SER A 1 105 ? 1.284 3.451 16 1 98.31 105 SER A O 1
ATOM 811 N N . GLU A 1 106 ? 0.994 1.516 17.234 1 98.56 106 GLU A N 1
ATOM 812 C CA . GLU A 1 106 ? -0.459 1.601 17.125 1 98.56 106 GLU A CA 1
ATOM 813 C C . GLU A 1 106 ? -0.999 2.799 17.906 1 98.56 106 GLU A C 1
ATOM 815 O O . GLU A 1 106 ? -1.992 3.408 17.5 1 98.56 106 GLU A O 1
ATOM 820 N N . GLU A 1 107 ? -0.34 3.127 19.016 1 98.56 107 GLU A N 1
ATOM 821 C CA . GLU A 1 107 ? -0.735 4.312 19.766 1 98.56 107 GLU A CA 1
ATOM 822 C C . GLU A 1 107 ? -0.649 5.57 18.906 1 98.56 107 GLU A C 1
ATOM 824 O O . GLU A 1 107 ? -1.534 6.426 18.969 1 98.56 107 GLU A O 1
ATOM 829 N N . ASP A 1 108 ? 0.395 5.676 18.141 1 98.75 108 ASP A N 1
ATOM 830 C CA . ASP A 1 108 ? 0.562 6.816 17.25 1 98.75 108 ASP A CA 1
ATOM 831 C C . ASP A 1 108 ? -0.54 6.855 16.203 1 98.75 108 ASP A C 1
ATOM 833 O O . ASP A 1 108 ? -1.14 7.902 15.953 1 98.75 108 ASP A O 1
ATOM 837 N N . ARG A 1 109 ? -0.828 5.699 15.539 1 98.88 109 ARG A N 1
ATOM 838 C CA . ARG A 1 109 ? -1.912 5.609 14.57 1 98.88 109 ARG A CA 1
ATOM 839 C C . ARG A 1 109 ? -3.252 5.965 15.203 1 98.88 109 ARG A C 1
ATOM 841 O O . ARG A 1 109 ? -4.043 6.711 14.625 1 98.88 109 ARG A O 1
ATOM 848 N N . ASP A 1 110 ? -3.447 5.445 16.422 1 98.69 110 ASP A N 1
ATOM 849 C CA . ASP A 1 110 ? -4.719 5.66 17.109 1 98.69 110 ASP A CA 1
ATOM 850 C C . ASP A 1 110 ? -4.887 7.125 17.5 1 98.69 110 ASP A C 1
ATOM 852 O O . ASP A 1 110 ? -6.012 7.613 17.625 1 98.69 110 ASP A O 1
ATOM 856 N N . ALA A 1 111 ? -3.795 7.848 17.719 1 98.69 111 ALA A N 1
ATOM 857 C CA . ALA A 1 111 ? -3.834 9.289 17.953 1 98.69 111 ALA A CA 1
ATOM 858 C C . ALA A 1 111 ? -4.129 10.055 16.672 1 98.69 111 ALA A C 1
ATOM 860 O O . ALA A 1 111 ? -4.754 11.117 16.703 1 98.69 111 ALA A O 1
ATOM 861 N N . TYR A 1 112 ? -3.701 9.578 15.594 1 98.81 112 TYR A N 1
ATOM 862 C CA . TYR A 1 112 ? -3.875 10.164 14.266 1 98.81 112 TYR A CA 1
ATOM 863 C C . TYR A 1 112 ? -5.344 10.172 13.867 1 98.81 112 TYR A C 1
ATOM 865 O O . TYR A 1 112 ? -5.844 11.164 13.336 1 98.81 112 TYR A O 1
ATOM 873 N N . LEU A 1 113 ? -6.082 9.133 14.125 1 98.62 113 LEU A N 1
ATOM 874 C CA . LEU A 1 113 ? -7.422 8.914 13.586 1 98.62 113 LEU A CA 1
ATOM 875 C C . LEU A 1 113 ? -8.391 9.977 14.102 1 98.62 113 LEU A C 1
ATOM 877 O O . LEU A 1 113 ? -9.141 10.57 13.328 1 98.62 113 LEU A O 1
ATOM 881 N N . PRO A 1 114 ? -8.32 10.312 15.422 1 98.44 114 PRO A N 1
ATOM 882 C CA . PRO A 1 114 ? -9.25 11.336 15.914 1 98.44 114 PRO A CA 1
ATOM 883 C C . PRO A 1 114 ? -8.648 12.734 15.883 1 98.44 114 PRO A C 1
ATOM 885 O O . PRO A 1 114 ? -9.273 13.695 16.344 1 98.44 114 PRO A O 1
ATOM 888 N N . HIS A 1 115 ? -7.441 12.891 15.43 1 98.75 115 HIS A N 1
ATOM 889 C CA . HIS A 1 115 ? -6.789 14.188 15.422 1 98.75 115 HIS A CA 1
ATOM 890 C C . HIS A 1 115 ? -7.609 15.211 14.641 1 98.75 115 HIS A C 1
ATOM 892 O O . HIS A 1 115 ? -8.141 14.898 13.578 1 98.75 115 HIS A O 1
ATOM 898 N N . PRO A 1 116 ? -7.676 16.453 15.062 1 98.62 116 PRO A N 1
ATOM 899 C CA . PRO A 1 116 ? -8.492 17.469 14.391 1 98.62 116 PRO A CA 1
ATOM 900 C C . PRO A 1 116 ? -8.07 17.703 12.945 1 98.62 116 PRO A C 1
ATOM 902 O O . PRO A 1 116 ? -8.93 17.875 12.07 1 98.62 116 PRO A O 1
ATOM 905 N N . ALA A 1 117 ? -6.82 17.688 12.656 1 98.81 117 ALA A N 1
ATOM 906 C CA . ALA A 1 117 ? -6.336 17.875 11.289 1 98.81 117 ALA A CA 1
ATOM 907 C C . ALA A 1 117 ? -6.805 16.75 10.375 1 98.81 117 ALA A C 1
ATOM 909 O O . ALA A 1 117 ? -7.125 16.984 9.211 1 98.81 117 ALA A O 1
ATOM 910 N N . HIS A 1 118 ? -6.824 15.531 10.836 1 98.81 118 HIS A N 1
ATOM 911 C CA . HIS A 1 118 ? -7.312 14.398 10.055 1 98.81 118 HIS A CA 1
ATOM 912 C C . HIS A 1 118 ? -8.812 14.508 9.812 1 98.81 118 HIS A C 1
ATOM 914 O O . HIS A 1 118 ? -9.289 14.234 8.703 1 98.81 118 HIS A O 1
ATOM 920 N N . LYS A 1 119 ? -9.523 14.914 10.844 1 98.5 119 LYS A N 1
ATOM 921 C CA . LYS A 1 119 ? -10.961 15.133 10.672 1 98.5 119 LYS A CA 1
ATOM 922 C C . LYS A 1 119 ? -11.227 16.203 9.617 1 98.5 119 LYS A C 1
ATOM 924 O O . LYS A 1 119 ? -12.117 16.047 8.781 1 98.5 119 LYS A O 1
ATOM 929 N N . ALA A 1 120 ? -10.453 17.281 9.68 1 98.62 120 ALA A N 1
ATOM 930 C CA . ALA A 1 120 ? -10.594 18.344 8.695 1 98.62 120 ALA A CA 1
ATOM 931 C C . ALA A 1 120 ? -10.32 17.828 7.285 1 98.62 120 ALA A C 1
ATOM 933 O O . ALA A 1 120 ? -11.008 18.203 6.332 1 98.62 120 ALA A O 1
ATOM 934 N N . PHE A 1 121 ? -9.344 17.016 7.133 1 98.88 121 PHE A N 1
ATOM 935 C CA . PHE A 1 121 ? -9.062 16.375 5.855 1 98.88 121 PHE A CA 1
ATOM 936 C C . PHE A 1 121 ? -10.266 15.57 5.379 1 98.88 121 PHE A C 1
ATOM 938 O O . PHE A 1 121 ? -10.625 15.617 4.199 1 98.88 121 PHE A O 1
ATOM 945 N N . GLY A 1 122 ? -10.812 14.773 6.273 1 98.69 122 GLY A N 1
ATOM 946 C CA . GLY A 1 122 ? -12.008 14.023 5.914 1 98.69 122 GLY A CA 1
ATOM 947 C C . GLY A 1 122 ? -13.094 14.891 5.309 1 98.69 122 GLY A C 1
ATOM 948 O O . GLY A 1 122 ? -13.781 14.477 4.371 1 98.69 122 GLY A O 1
ATOM 949 N N . ASP A 1 123 ? -13.211 16.047 5.836 1 98.5 123 ASP A N 1
ATOM 950 C CA . ASP A 1 123 ? -14.211 16.984 5.328 1 98.5 123 ASP A CA 1
ATOM 951 C C . ASP A 1 123 ? -13.875 17.422 3.904 1 98.5 123 ASP A C 1
ATOM 953 O O . ASP A 1 123 ? -14.766 17.625 3.082 1 98.5 123 ASP A O 1
ATOM 957 N N . VAL A 1 124 ? -12.641 17.672 3.588 1 98.75 124 VAL A N 1
ATOM 958 C CA . VAL A 1 124 ? -12.18 18.031 2.252 1 98.75 124 VAL A CA 1
ATOM 959 C C . VAL A 1 124 ? -12.398 16.875 1.292 1 98.75 124 VAL A C 1
ATOM 961 O O . VAL A 1 124 ? -12.797 17.078 0.142 1 98.75 124 VAL A O 1
ATOM 964 N N . LEU A 1 125 ? -12.211 15.641 1.716 1 98.88 125 LEU A N 1
ATOM 965 C CA . LEU A 1 125 ? -12.227 14.43 0.909 1 98.88 125 LEU A CA 1
ATOM 966 C C . LEU A 1 125 ? -13.656 14.008 0.58 1 98.88 125 LEU A C 1
ATOM 968 O O . LEU A 1 125 ? -13.953 13.656 -0.562 1 98.88 125 LEU A O 1
ATOM 972 N N . ARG A 1 126 ? -14.531 14.039 1.494 1 98.56 126 ARG A N 1
ATOM 973 C CA . ARG A 1 126 ? -15.828 13.367 1.482 1 98.56 126 ARG A CA 1
ATOM 974 C C . ARG A 1 126 ? -16.641 13.75 0.249 1 98.56 126 ARG A C 1
ATOM 976 O O . ARG A 1 126 ? -17.203 12.891 -0.425 1 98.56 126 ARG A O 1
ATOM 983 N N . PRO A 1 127 ? -16.703 15.031 -0.11 1 98.75 127 PRO A N 1
ATOM 984 C CA . PRO A 1 127 ? -17.531 15.383 -1.268 1 98.75 127 PRO A CA 1
ATOM 985 C C . PRO A 1 127 ? -17.016 14.766 -2.566 1 98.75 127 PRO A C 1
ATOM 987 O O . PRO A 1 127 ? -17.75 14.688 -3.551 1 98.75 127 PRO A O 1
ATOM 990 N N . HIS A 1 128 ? -15.789 14.266 -2.6 1 98.88 128 HIS A N 1
ATOM 991 C CA . HIS A 1 128 ? -15.156 13.875 -3.854 1 98.88 128 HIS A CA 1
ATOM 992 C C . HIS A 1 128 ? -14.875 12.383 -3.891 1 98.88 128 HIS A C 1
ATOM 994 O O . HIS A 1 128 ? -14.555 11.828 -4.945 1 98.88 128 HIS A O 1
ATOM 1000 N N . LEU A 1 129 ? -15.016 11.711 -2.828 1 98.88 129 LEU A N 1
ATOM 1001 C CA . LEU A 1 129 ? -14.609 10.312 -2.697 1 98.88 129 LEU A CA 1
ATOM 1002 C C . LEU A 1 129 ? -15.625 9.383 -3.346 1 98.88 129 LEU A C 1
ATOM 1004 O O . LEU A 1 129 ? -16.828 9.477 -3.068 1 98.88 129 LEU A O 1
ATOM 1008 N N . LYS A 1 130 ? -15.148 8.531 -4.219 1 98.88 130 LYS A N 1
ATOM 1009 C CA . LYS A 1 130 ? -15.977 7.48 -4.801 1 98.88 130 LYS A CA 1
ATOM 1010 C C . LYS A 1 130 ? -15.789 6.16 -4.062 1 98.88 130 LYS A C 1
ATOM 1012 O O . LYS A 1 130 ? -16.766 5.457 -3.779 1 98.88 130 LYS A O 1
ATOM 1017 N N . ASP A 1 131 ? -14.539 5.801 -3.863 1 98.81 131 ASP A N 1
ATOM 1018 C CA . ASP A 1 131 ? -14.211 4.551 -3.186 1 98.81 131 ASP A CA 1
ATOM 1019 C C . ASP A 1 131 ? -12.953 4.691 -2.336 1 98.81 131 ASP A C 1
ATOM 1021 O O . ASP A 1 131 ? -12.102 5.531 -2.623 1 98.81 131 ASP A O 1
ATOM 1025 N N . VAL A 1 132 ? -12.883 3.859 -1.28 1 98.88 132 VAL A N 1
ATOM 1026 C CA . VAL A 1 132 ? -11.742 3.881 -0.379 1 98.88 132 VAL A CA 1
ATOM 1027 C C . VAL A 1 132 ? -11.445 2.469 0.124 1 98.88 132 VAL A C 1
ATOM 1029 O O . VAL A 1 132 ? -12.375 1.699 0.398 1 98.88 132 VAL A O 1
ATOM 1032 N N . THR A 1 133 ? -10.219 2.133 0.14 1 98.94 133 THR A N 1
ATOM 1033 C CA . THR A 1 133 ? -9.695 0.929 0.778 1 98.94 133 THR A CA 1
ATOM 1034 C C . THR A 1 133 ? -8.547 1.272 1.721 1 98.94 133 THR A C 1
ATOM 1036 O O . THR A 1 133 ? -7.641 2.033 1.358 1 98.94 133 THR A O 1
ATOM 1039 N N . VAL A 1 134 ? -8.586 0.773 2.971 1 98.94 134 VAL A N 1
ATOM 1040 C CA . VAL A 1 134 ? -7.543 1.045 3.955 1 98.94 134 VAL A CA 1
ATOM 1041 C C . VAL A 1 134 ? -7.039 -0.269 4.551 1 98.94 134 VAL A C 1
ATOM 1043 O O . VAL A 1 134 ? -7.832 -1.127 4.938 1 98.94 134 VAL A O 1
ATOM 1046 N N . ILE A 1 135 ? -5.777 -0.428 4.574 1 98.94 135 ILE A N 1
ATOM 1047 C CA . ILE A 1 135 ? -5.102 -1.547 5.227 1 98.94 135 ILE A CA 1
ATOM 1048 C C . ILE A 1 135 ? -3.979 -1.023 6.117 1 98.94 135 ILE A C 1
ATOM 1050 O O . ILE A 1 135 ? -3.193 -0.169 5.699 1 98.94 135 ILE A O 1
ATOM 1054 N N . ASP A 1 136 ? -3.902 -1.525 7.398 1 98.94 136 ASP A N 1
ATOM 1055 C CA . ASP A 1 136 ? -2.764 -1.298 8.281 1 98.94 136 ASP A CA 1
ATOM 1056 C C . ASP A 1 136 ? -1.997 -2.594 8.539 1 98.94 136 ASP A C 1
ATOM 1058 O O . ASP A 1 136 ? -2.6 -3.65 8.727 1 98.94 136 ASP A O 1
ATOM 1062 N N . TYR A 1 137 ? -0.677 -2.428 8.523 1 98.94 137 TYR A N 1
ATOM 1063 C CA . TYR A 1 137 ? 0.09 -3.631 8.828 1 98.94 137 TYR A CA 1
ATOM 1064 C C . TYR A 1 137 ? 1.45 -3.275 9.414 1 98.94 137 TYR A C 1
ATOM 1066 O O . TYR A 1 137 ? 2.002 -2.213 9.125 1 98.94 137 TYR A O 1
ATOM 1074 N N . TRP A 1 138 ? 1.946 -4.152 10.312 1 98.81 138 TRP A N 1
ATOM 1075 C CA . TRP A 1 138 ? 3.34 -4.098 10.742 1 98.81 138 TRP A CA 1
ATOM 1076 C C . TRP A 1 138 ? 4.266 -4.633 9.664 1 98.81 138 TRP A C 1
ATOM 1078 O O . TRP A 1 138 ? 4.137 -5.785 9.242 1 98.81 138 TRP A O 1
ATOM 1088 N N . ALA A 1 139 ? 5.156 -3.764 9.219 1 98.31 139 ALA A N 1
ATOM 1089 C CA . ALA A 1 139 ? 6.078 -4.156 8.156 1 98.31 139 ALA A CA 1
ATOM 1090 C C . ALA A 1 139 ? 7.051 -5.23 8.641 1 98.31 139 ALA A C 1
ATOM 1092 O O . ALA A 1 139 ? 7.73 -5.047 9.656 1 98.31 139 ALA A O 1
ATOM 1093 N N . LYS A 1 140 ? 7.086 -6.367 7.938 1 95 140 LYS A N 1
ATOM 1094 C CA . LYS A 1 140 ? 8.031 -7.461 8.164 1 95 140 LYS A CA 1
ATOM 1095 C C . LYS A 1 140 ? 9.047 -7.551 7.035 1 95 140 LYS A C 1
ATOM 1097 O O . LYS A 1 140 ? 8.734 -7.242 5.883 1 95 140 LYS A O 1
ATOM 1102 N N . MET B 1 1 ? 99.312 -0.866 -53.094 1 25.03 1 MET B N 1
ATOM 1103 C CA . MET B 1 1 ? 99.312 0.401 -52.375 1 25.03 1 MET B CA 1
ATOM 1104 C C . MET B 1 1 ? 98.375 0.332 -51.156 1 25.03 1 MET B C 1
ATOM 1106 O O . MET B 1 1 ? 97.562 -0.594 -51.062 1 25.03 1 MET B O 1
ATOM 1110 N N . LYS B 1 2 ? 98.25 1.519 -50.5 1 30.94 2 LYS B N 1
ATOM 1111 C CA . LYS B 1 2 ? 98 1.952 -49.125 1 30.94 2 LYS B CA 1
ATOM 1112 C C . LYS B 1 2 ? 96.562 1.689 -48.719 1 30.94 2 LYS B C 1
ATOM 1114 O O . LYS B 1 2 ? 95.625 2.324 -49.219 1 30.94 2 LYS B O 1
ATOM 1119 N N . PRO B 1 3 ? 96.25 0.421 -48.344 1 32.91 3 PRO B N 1
ATOM 1120 C CA . PRO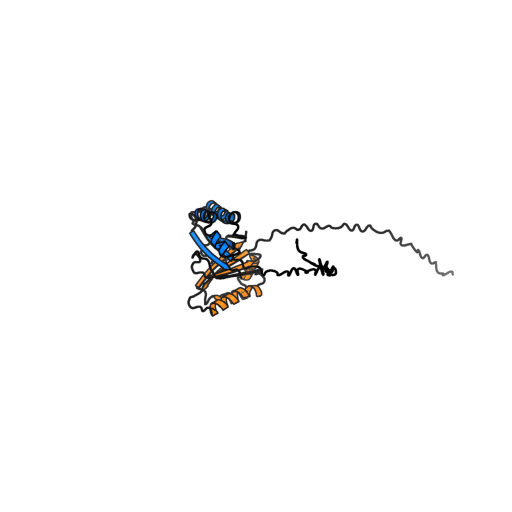 B 1 3 ? 94.875 -0.03 -48.156 1 32.91 3 PRO B CA 1
ATOM 1121 C C . PRO B 1 3 ? 94.062 0.816 -47.125 1 32.91 3 PRO B C 1
ATOM 1123 O O . PRO B 1 3 ? 92.875 1.042 -47.281 1 32.91 3 PRO B O 1
ATOM 1126 N N . LEU B 1 4 ? 94.812 1.337 -45.938 1 30.06 4 LEU B N 1
ATOM 1127 C CA . LEU B 1 4 ? 94.312 1.023 -44.625 1 30.06 4 LEU B CA 1
ATOM 1128 C C . LEU B 1 4 ? 93.125 1.939 -44.281 1 30.06 4 LEU B C 1
ATOM 1130 O O . LEU B 1 4 ? 93 3.006 -44.875 1 30.06 4 LEU B O 1
ATOM 1134 N N . PHE B 1 5 ? 92.625 1.924 -42.875 1 31.5 5 PHE B N 1
ATOM 1135 C CA . PHE B 1 5 ? 91.5 1.629 -41.938 1 31.5 5 PHE B CA 1
ATOM 1136 C C . PHE B 1 5 ? 91 2.908 -41.312 1 31.5 5 PHE B C 1
ATOM 1138 O O . PHE B 1 5 ? 91.688 3.541 -40.5 1 31.5 5 PHE B O 1
ATOM 1145 N N . SER B 1 6 ? 90.438 3.916 -42.219 1 30.45 6 SER B N 1
ATOM 1146 C CA . SER B 1 6 ? 90.188 5.203 -41.594 1 30.45 6 SER B CA 1
ATOM 1147 C C . SER B 1 6 ? 89.375 5.031 -40.312 1 30.45 6 SER B C 1
ATOM 1149 O O . SER B 1 6 ? 88.562 4.09 -40.188 1 30.45 6 SER B O 1
ATOM 1151 N N . ILE B 1 7 ? 89.688 5.934 -39.312 1 29.03 7 ILE B N 1
ATOM 1152 C CA . ILE B 1 7 ? 89.625 6.203 -37.906 1 29.03 7 ILE B CA 1
ATOM 1153 C C . ILE B 1 7 ? 88.188 6.34 -37.469 1 29.03 7 ILE B C 1
ATOM 1155 O O . ILE B 1 7 ? 87.312 6.688 -38.281 1 29.03 7 ILE B O 1
ATOM 1159 N N . ALA B 1 8 ? 87.938 6.281 -36.125 1 28.88 8 ALA B N 1
ATOM 1160 C CA . ALA B 1 8 ? 87.25 5.934 -34.875 1 28.88 8 ALA B CA 1
ATOM 1161 C C . ALA B 1 8 ? 86.25 7.02 -34.5 1 28.88 8 ALA B C 1
ATOM 1163 O O . ALA B 1 8 ? 85.5 6.883 -33.531 1 28.88 8 ALA B O 1
ATOM 1164 N N . VAL B 1 9 ? 85.812 8.023 -35.469 1 26.8 9 VAL B N 1
ATOM 1165 C CA . VAL B 1 9 ? 85.375 9.211 -34.719 1 26.8 9 VAL B CA 1
ATOM 1166 C C . VAL B 1 9 ? 84.125 8.906 -33.906 1 26.8 9 VAL B C 1
ATOM 1168 O O . VAL B 1 9 ? 83.062 8.617 -34.469 1 26.8 9 VAL B O 1
ATOM 1171 N N . ILE B 1 10 ? 84.25 8.195 -32.656 1 29.5 10 ILE B N 1
ATOM 1172 C CA . ILE B 1 10 ? 83.188 7.797 -31.719 1 29.5 10 ILE B CA 1
ATOM 1173 C C . ILE B 1 10 ? 82.5 9.031 -31.188 1 29.5 10 ILE B C 1
ATOM 1175 O O . ILE B 1 10 ? 83.125 9.867 -30.516 1 29.5 10 ILE B O 1
ATOM 1179 N N . LEU B 1 11 ? 81.688 9.75 -32.031 1 25.72 11 LEU B N 1
ATOM 1180 C CA . LEU B 1 11 ? 81 10.961 -31.578 1 25.72 11 LEU B CA 1
ATOM 1181 C C . LEU B 1 11 ? 80.125 10.68 -30.375 1 25.72 11 LEU B C 1
ATOM 1183 O O . LEU B 1 11 ? 79.188 9.906 -30.469 1 25.72 11 LEU B O 1
ATOM 1187 N N . LEU B 1 12 ? 80.75 10.625 -29.141 1 27.34 12 LEU B N 1
ATOM 1188 C CA . LEU B 1 12 ? 80.125 10.375 -27.844 1 27.34 12 LEU B CA 1
ATOM 1189 C C . LEU B 1 12 ? 79.062 11.445 -27.531 1 27.34 12 LEU B C 1
ATOM 1191 O O . LEU B 1 12 ? 79.438 12.578 -27.188 1 27.34 12 LEU B O 1
ATOM 1195 N N . LEU B 1 13 ? 78.25 11.914 -28.469 1 27.53 13 LEU B N 1
ATOM 1196 C CA . LEU B 1 13 ? 77.5 13.078 -28.016 1 27.53 13 LEU B CA 1
ATOM 1197 C C . LEU B 1 13 ? 76.75 12.781 -26.719 1 27.53 13 LEU B C 1
ATOM 1199 O O . LEU B 1 13 ? 76.188 11.68 -26.547 1 27.53 13 LEU B O 1
ATOM 1203 N N . ALA B 1 14 ? 77.062 13.555 -25.609 1 28.27 14 ALA B N 1
ATOM 1204 C CA . ALA B 1 14 ? 76.625 13.758 -24.234 1 28.27 14 ALA B CA 1
ATOM 1205 C C . ALA B 1 14 ? 75.125 13.992 -24.141 1 28.27 14 ALA B C 1
ATOM 1207 O O . ALA B 1 14 ? 74.562 14.844 -24.844 1 28.27 14 ALA B O 1
ATOM 1208 N N . VAL B 1 15 ? 74.312 12.922 -23.875 1 31.73 15 VAL B N 1
ATOM 1209 C CA . VAL B 1 15 ? 72.875 12.828 -23.641 1 31.73 15 VAL B CA 1
ATOM 1210 C C . VAL B 1 15 ? 72.5 13.742 -22.484 1 31.73 15 VAL B C 1
ATOM 1212 O O . VAL B 1 15 ? 72.875 13.508 -21.328 1 31.73 15 VAL B O 1
ATOM 1215 N N . GLY B 1 16 ? 72.625 15.133 -22.656 1 26.34 16 GLY B N 1
ATOM 1216 C CA . GLY B 1 16 ? 72.25 16.016 -21.562 1 26.34 16 GLY B CA 1
ATOM 1217 C C . GLY B 1 16 ? 70.938 15.656 -20.938 1 26.34 16 GLY B C 1
ATOM 1218 O O . GLY B 1 16 ? 69.938 15.312 -21.641 1 26.34 16 GLY B O 1
ATOM 1219 N N . CYS B 1 17 ? 70.938 15.281 -19.641 1 30.45 17 CYS B N 1
ATOM 1220 C CA . CYS B 1 17 ? 69.938 14.914 -18.672 1 30.45 17 CYS B CA 1
ATOM 1221 C C . CYS B 1 17 ? 68.938 16.062 -18.438 1 30.45 17 CYS B C 1
ATOM 1223 O O . CYS B 1 17 ? 69.312 17.125 -17.953 1 30.45 17 CYS B O 1
ATOM 1225 N N . GLN B 1 18 ? 68.188 16.578 -19.531 1 27.81 18 GLN B N 1
ATOM 1226 C CA . GLN B 1 18 ? 67.312 17.719 -19.203 1 27.81 18 GLN B CA 1
ATOM 1227 C C . GLN B 1 18 ? 66.562 17.453 -17.922 1 27.81 18 GLN B C 1
ATOM 1229 O O . GLN B 1 18 ? 66.125 16.328 -17.672 1 27.81 18 GLN B O 1
ATOM 1234 N N . PRO B 1 19 ? 66.438 18.578 -17.062 1 30.88 19 PRO B N 1
ATOM 1235 C CA . PRO B 1 19 ? 65.812 18.766 -15.742 1 30.88 19 PRO B CA 1
ATOM 1236 C C . PRO B 1 19 ? 64.375 18.25 -15.68 1 30.88 19 PRO B C 1
ATOM 1238 O O . PRO B 1 19 ? 63.781 18.016 -16.719 1 30.88 19 PRO B O 1
ATOM 1241 N N . GLY B 1 20 ? 63.969 18.109 -14.375 1 30.94 20 GLY B N 1
ATOM 1242 C CA . GLY B 1 20 ? 62.906 17.625 -13.484 1 30.94 20 GLY B CA 1
ATOM 1243 C C . GLY B 1 20 ? 61.562 18.266 -13.734 1 30.94 20 GLY B C 1
ATOM 1244 O O . GLY B 1 20 ? 61.438 19.484 -13.648 1 30.94 20 GLY B O 1
ATOM 1245 N N . GLY B 1 21 ? 60.938 17.922 -14.883 1 32.31 21 GLY B N 1
ATOM 1246 C CA . GLY B 1 21 ? 59.594 18.422 -15.102 1 32.31 21 GLY B CA 1
ATOM 1247 C C . GLY B 1 21 ? 58.719 18.422 -13.844 1 32.31 21 GLY B C 1
ATOM 1248 O O . GLY B 1 21 ? 58.938 17.578 -12.961 1 32.31 21 GLY B O 1
ATOM 1249 N N . ASN B 1 22 ? 58.438 19.703 -13.336 1 35.44 22 ASN B N 1
ATOM 1250 C CA . ASN B 1 22 ? 57.469 20.062 -12.297 1 35.44 22 ASN B CA 1
ATOM 1251 C C . ASN B 1 22 ? 56.219 19.219 -12.375 1 35.44 22 ASN B C 1
ATOM 1253 O O . ASN B 1 22 ? 55.531 19.219 -13.398 1 35.44 22 ASN B O 1
ATOM 1257 N N . VAL B 1 23 ? 56.219 18.109 -11.641 1 34.41 23 VAL B N 1
ATOM 1258 C CA . VAL B 1 23 ? 55.062 17.297 -11.32 1 34.41 23 VAL B CA 1
ATOM 1259 C C . VAL B 1 23 ? 53.906 18.188 -10.93 1 34.41 23 VAL B C 1
ATOM 1261 O O . VAL B 1 23 ? 53.938 18.859 -9.891 1 34.41 23 VAL B O 1
ATOM 1264 N N . GLU B 1 24 ? 53.531 19.172 -11.812 1 33.59 24 GLU B N 1
ATOM 1265 C CA . GLU B 1 24 ? 52.25 19.766 -11.461 1 33.59 24 GLU B CA 1
ATOM 1266 C C . GLU B 1 24 ? 51.25 18.719 -11.039 1 33.59 24 GLU B C 1
ATOM 1268 O O . GLU B 1 24 ? 50.781 17.922 -11.867 1 33.59 24 GLU B O 1
ATOM 1273 N N . THR B 1 25 ? 51.531 17.969 -9.977 1 37.97 25 THR B N 1
ATOM 1274 C CA . THR B 1 25 ? 50.469 17.172 -9.398 1 37.97 25 THR B CA 1
ATOM 1275 C C . THR B 1 25 ? 49.219 18.031 -9.133 1 37.97 25 THR B C 1
ATOM 1277 O O . THR B 1 25 ? 49.219 18.891 -8.25 1 37.97 25 THR B O 1
ATOM 1280 N N . SER B 1 26 ? 48.875 18.875 -10.195 1 35.75 26 SER B N 1
ATOM 1281 C CA . SER B 1 26 ? 47.562 19.484 -9.938 1 35.75 26 SER B CA 1
ATOM 1282 C C . SER B 1 26 ? 46.625 18.5 -9.273 1 35.75 26 SER B C 1
ATOM 1284 O O . SER B 1 26 ? 46.469 17.359 -9.727 1 35.75 26 SER B O 1
ATOM 1286 N N . GLU B 1 27 ? 46.562 18.547 -7.906 1 33.97 27 GLU B N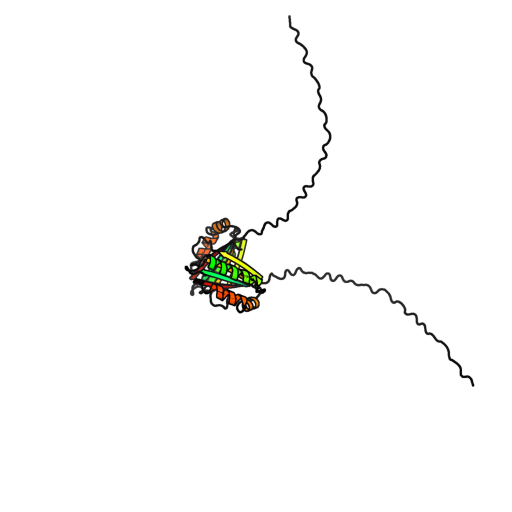 1
ATOM 1287 C CA . GLU B 1 27 ? 45.531 18.031 -7.023 1 33.97 27 GLU B CA 1
ATOM 1288 C C . GLU B 1 27 ? 44.156 18.156 -7.66 1 33.97 27 GLU B C 1
ATOM 1290 O O . GLU B 1 27 ? 43.656 19.266 -7.895 1 33.97 27 GLU B O 1
ATOM 1295 N N . GLU B 1 28 ? 43.875 17.406 -8.781 1 38.31 28 GLU B N 1
ATOM 1296 C CA . GLU B 1 28 ? 42.469 17.156 -9.07 1 38.31 28 GLU B CA 1
ATOM 1297 C C . GLU B 1 28 ? 41.656 17.016 -7.785 1 38.31 28 GLU B C 1
ATOM 1299 O O . GLU B 1 28 ? 41.781 16.031 -7.059 1 38.31 28 GLU B O 1
ATOM 1304 N N . LEU B 1 29 ? 41.688 18.031 -6.918 1 36 29 LEU B N 1
ATOM 1305 C CA . LEU B 1 29 ? 40.594 18.078 -5.977 1 36 29 LEU B CA 1
ATOM 1306 C C . LEU B 1 29 ? 39.25 17.859 -6.695 1 36 29 LEU B C 1
ATOM 1308 O O . LEU B 1 29 ? 38.781 18.734 -7.398 1 36 29 LEU B O 1
ATOM 1312 N N . LYS B 1 30 ? 39.188 16.766 -7.438 1 33.09 30 LYS B N 1
ATOM 1313 C CA . LYS B 1 30 ? 37.844 16.391 -7.809 1 33.09 30 LYS B CA 1
ATOM 1314 C C . LYS B 1 30 ? 36.844 16.719 -6.695 1 33.09 30 LYS B C 1
ATOM 1316 O O . LYS B 1 30 ? 37.062 16.359 -5.535 1 33.09 30 LYS B O 1
ATOM 1321 N N . ASP B 1 31 ? 36.312 17.922 -6.754 1 34.75 31 ASP B N 1
ATOM 1322 C CA . ASP B 1 31 ? 35 18.188 -6.148 1 34.75 31 ASP B CA 1
ATOM 1323 C C . ASP B 1 31 ? 34.156 16.938 -6.113 1 34.75 31 ASP B C 1
ATOM 1325 O O . ASP B 1 31 ? 33.688 16.453 -7.152 1 34.75 31 ASP B O 1
ATOM 1329 N N . MET B 1 32 ? 34.562 15.938 -5.465 1 31.25 32 MET B N 1
ATOM 1330 C CA . MET B 1 32 ? 33.469 15.062 -5.051 1 31.25 32 MET B CA 1
ATOM 1331 C C . MET B 1 32 ? 32.281 15.867 -4.574 1 31.25 32 MET B C 1
ATOM 1333 O O . MET B 1 32 ? 32.219 16.266 -3.412 1 31.25 32 MET B O 1
ATOM 1337 N N . LYS B 1 33 ? 31.875 16.922 -5.391 1 33.22 33 LYS B N 1
ATOM 1338 C CA . LYS B 1 33 ? 30.484 17.266 -5.137 1 33.22 33 LYS B CA 1
ATOM 1339 C C . LYS B 1 33 ? 29.672 16.047 -4.719 1 33.22 33 LYS B C 1
ATOM 1341 O O . LYS B 1 33 ? 29.734 15 -5.375 1 33.22 33 LYS B O 1
ATOM 1346 N N . ASN B 1 34 ? 29.594 15.773 -3.477 1 37.59 34 ASN B N 1
ATOM 1347 C CA . ASN B 1 34 ? 28.453 15.039 -2.932 1 37.59 34 ASN B CA 1
ATOM 1348 C C . ASN B 1 34 ? 27.203 15.242 -3.777 1 37.59 34 ASN B C 1
ATOM 1350 O O . ASN B 1 34 ? 26.469 16.219 -3.584 1 37.59 34 ASN B O 1
ATOM 1354 N N . THR B 1 35 ? 27.344 15.305 -5.078 1 37.06 35 THR B N 1
ATOM 1355 C CA . THR B 1 35 ? 26.062 15.18 -5.77 1 37.06 35 THR B CA 1
ATOM 1356 C C . THR B 1 35 ? 25.141 14.234 -5.016 1 37.06 35 THR B C 1
ATOM 1358 O O . THR B 1 35 ? 25.375 13.031 -4.957 1 37.06 35 THR B O 1
ATOM 1361 N N . VAL B 1 36 ? 24.875 14.555 -3.9 1 38.47 36 VAL B N 1
ATOM 1362 C CA . VAL B 1 36 ? 23.688 13.836 -3.451 1 38.47 36 VAL B CA 1
ATOM 1363 C C . VAL B 1 36 ? 22.797 13.5 -4.648 1 38.47 36 VAL B C 1
ATOM 1365 O O . VAL B 1 36 ? 22.266 14.406 -5.305 1 38.47 36 VAL B O 1
ATOM 1368 N N . SER B 1 37 ? 23.188 12.688 -5.641 1 45.34 37 SER B N 1
ATOM 1369 C CA . SER B 1 37 ? 22.203 12.227 -6.629 1 45.34 37 SER B CA 1
ATOM 1370 C C . SER B 1 37 ? 20.797 12.266 -6.07 1 45.34 37 SER B C 1
ATOM 1372 O O . SER B 1 37 ? 20.531 11.734 -4.984 1 45.34 37 SER B O 1
ATOM 1374 N N . PRO B 1 38 ? 20 13.227 -6.262 1 51.84 38 PRO B N 1
ATOM 1375 C CA . PRO B 1 38 ? 18.609 13.164 -5.809 1 51.84 38 PRO B CA 1
ATOM 1376 C C . PRO B 1 38 ? 18.078 11.742 -5.734 1 51.84 38 PRO B C 1
ATOM 1378 O O . PRO B 1 38 ? 18.391 10.914 -6.598 1 51.84 38 PRO B O 1
ATOM 1381 N N . ASP B 1 39 ? 17.922 11.125 -4.629 1 66.19 39 ASP B N 1
ATOM 1382 C CA . ASP B 1 39 ? 17.359 9.805 -4.367 1 66.19 39 ASP B CA 1
ATOM 1383 C C . ASP B 1 39 ? 16.344 9.414 -5.453 1 66.19 39 ASP B C 1
ATOM 1385 O O . ASP B 1 39 ? 15.375 10.133 -5.695 1 66.19 39 ASP B O 1
ATOM 1389 N N . LYS B 1 40 ? 16.734 8.688 -6.488 1 84.06 40 LYS B N 1
ATO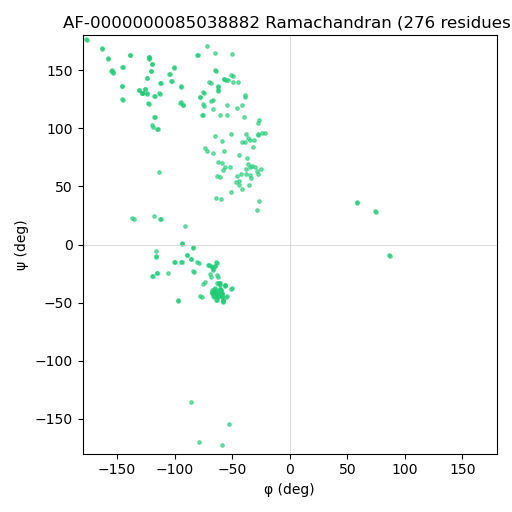M 1390 C CA . LYS B 1 40 ? 15.906 8.172 -7.578 1 84.06 40 LYS B CA 1
ATOM 1391 C C . LYS B 1 40 ? 14.547 7.695 -7.07 1 84.06 40 LYS B C 1
ATOM 1393 O O . LYS B 1 40 ? 14.469 7.004 -6.055 1 84.06 40 LYS B O 1
ATOM 1398 N N . PRO B 1 41 ? 13.516 8.242 -7.797 1 94.56 41 PRO B N 1
ATOM 1399 C CA . PRO B 1 41 ? 12.195 7.762 -7.398 1 94.56 41 PRO B CA 1
ATOM 1400 C C . PRO B 1 41 ? 12.078 6.242 -7.449 1 94.56 41 PRO B C 1
ATOM 1402 O O . PRO B 1 41 ? 12.711 5.598 -8.297 1 94.56 41 PRO B O 1
ATOM 1405 N N . LEU B 1 42 ? 11.414 5.672 -6.523 1 98.38 42 LEU B N 1
ATOM 1406 C CA . LEU B 1 42 ? 11.164 4.234 -6.469 1 98.38 42 LEU B CA 1
ATOM 1407 C C . LEU B 1 42 ? 9.75 3.908 -6.926 1 98.38 42 LEU B C 1
ATOM 1409 O O . LEU B 1 42 ? 8.82 4.68 -6.676 1 98.38 42 LEU B O 1
ATOM 1413 N N . LEU B 1 43 ? 9.609 2.877 -7.633 1 98.88 43 LEU B N 1
ATOM 1414 C CA . LEU B 1 43 ? 8.312 2.363 -8.055 1 98.88 43 LEU B CA 1
ATOM 1415 C C . LEU B 1 43 ? 7.793 1.317 -7.07 1 98.88 43 LEU B C 1
ATOM 1417 O O . LEU B 1 43 ? 8.445 0.293 -6.852 1 98.88 43 LEU B O 1
ATOM 1421 N N . ARG B 1 44 ? 6.633 1.626 -6.508 1 98.94 44 ARG B N 1
ATOM 1422 C CA . ARG B 1 44 ? 5.984 0.718 -5.57 1 98.94 44 ARG B CA 1
ATOM 1423 C C . ARG B 1 44 ? 4.973 -0.176 -6.281 1 98.94 44 ARG B C 1
ATOM 1425 O O . ARG B 1 44 ? 4.223 0.288 -7.141 1 98.94 44 ARG B O 1
ATOM 1432 N N . HIS B 1 45 ? 5 -1.401 -5.957 1 98.94 45 HIS B N 1
ATOM 1433 C CA . HIS B 1 45 ? 4.02 -2.414 -6.336 1 98.94 45 HIS B CA 1
ATOM 1434 C C . HIS B 1 45 ? 3.266 -2.934 -5.117 1 98.94 45 HIS B C 1
ATOM 1436 O O . HIS B 1 45 ? 3.787 -3.764 -4.367 1 98.94 45 HIS B O 1
ATOM 1442 N N . VAL B 1 46 ? 2.053 -2.404 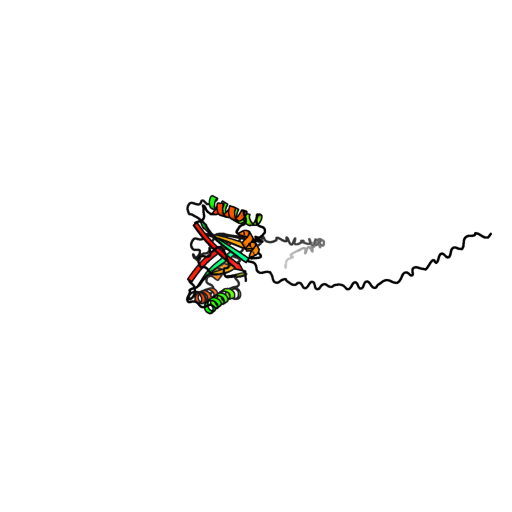-4.906 1 98.94 46 VAL B N 1
ATOM 1443 C CA . VAL B 1 46 ? 1.214 -2.756 -3.768 1 98.94 46 VAL B CA 1
ATOM 1444 C C . VAL B 1 46 ? 0.238 -3.861 -4.164 1 98.94 46 VAL B C 1
ATOM 1446 O O . VAL B 1 46 ? -0.548 -3.697 -5.098 1 98.94 46 VAL B O 1
ATOM 1449 N N . VAL B 1 47 ? 0.287 -4.98 -3.443 1 99 47 VAL B N 1
ATOM 1450 C CA . VAL B 1 47 ? -0.569 -6.133 -3.699 1 99 47 VAL B CA 1
ATOM 1451 C C . VAL B 1 47 ? -1.367 -6.477 -2.443 1 99 47 VAL B C 1
ATOM 1453 O O . VAL B 1 47 ? -0.791 -6.715 -1.38 1 99 47 VAL B O 1
ATOM 1456 N N . LEU B 1 48 ? -2.676 -6.473 -2.559 1 98.94 48 LEU B N 1
ATOM 1457 C CA . LEU B 1 48 ? -3.584 -6.836 -1.477 1 98.94 48 LEU B CA 1
ATOM 1458 C C . LEU B 1 48 ? -4.336 -8.117 -1.808 1 98.94 48 LEU B C 1
ATOM 1460 O O . LEU B 1 48 ? -4.863 -8.266 -2.914 1 98.94 48 LEU B O 1
ATOM 1464 N N . PHE B 1 49 ? -4.309 -9.055 -0.828 1 98.94 49 PHE B N 1
ATOM 1465 C CA . PHE B 1 49 ? -5 -10.328 -1.024 1 98.94 49 PHE B CA 1
ATOM 1466 C C . PHE B 1 49 ? -6.066 -10.531 0.046 1 98.94 49 PHE B C 1
ATOM 1468 O O . PHE B 1 49 ? -5.91 -10.07 1.18 1 98.94 49 PHE B O 1
ATOM 1475 N N . SER B 1 50 ? -7.117 -11.219 -0.321 1 98.88 50 SER B N 1
ATOM 1476 C CA . SER B 1 50 ? -7.891 -12.07 0.581 1 98.88 50 SER B CA 1
ATOM 1477 C C . SER B 1 50 ? -7.945 -13.508 0.075 1 98.88 50 SER B C 1
ATOM 1479 O O . SER B 1 50 ? -7.637 -13.773 -1.089 1 98.88 50 SER B O 1
ATOM 1481 N N . PHE B 1 51 ? -8.266 -14.398 0.96 1 98.88 51 PHE B N 1
ATOM 1482 C CA . PHE B 1 51 ? -8.203 -15.82 0.643 1 98.88 51 PHE B CA 1
ATOM 1483 C C . PHE B 1 51 ? -9.57 -16.469 0.777 1 98.88 51 PHE B C 1
ATOM 1485 O O . PHE B 1 51 ? -10.414 -16.016 1.55 1 98.88 51 PHE B O 1
ATOM 1492 N N . LYS B 1 52 ? -9.664 -17.547 0.035 1 98.81 52 LYS B N 1
ATOM 1493 C CA . LYS B 1 52 ? -10.883 -18.344 0.11 1 98.81 52 LYS B CA 1
ATOM 1494 C C . LYS B 1 52 ? -11.055 -18.953 1.496 1 98.81 52 LYS B C 1
ATOM 1496 O O . LYS B 1 52 ? -10.078 -19.328 2.137 1 98.81 52 LYS B O 1
ATOM 1501 N N . GLU B 1 53 ? -12.336 -19.125 1.838 1 98.06 53 GLU B N 1
ATOM 1502 C CA . GLU B 1 53 ? -12.664 -19.672 3.152 1 98.06 53 GLU B CA 1
ATOM 1503 C C . GLU B 1 53 ? -12.141 -21.094 3.305 1 98.06 53 GLU B C 1
ATOM 1505 O O . GLU B 1 53 ? -11.805 -21.516 4.41 1 98.06 53 GLU B O 1
ATOM 1510 N N . GLU B 1 54 ? -11.992 -21.797 2.227 1 98.19 54 GLU B N 1
ATOM 1511 C CA . GLU B 1 54 ? -11.586 -23.203 2.244 1 98.19 54 GLU B CA 1
ATOM 1512 C C . GLU B 1 54 ? -10.07 -23.328 2.418 1 98.19 54 GLU B C 1
ATOM 1514 O O . GLU B 1 54 ? -9.562 -24.422 2.695 1 98.19 54 GLU B O 1
ATOM 1519 N N . SER B 1 55 ? -9.43 -22.219 2.215 1 98.69 55 SER B N 1
ATOM 1520 C CA . SER B 1 55 ? -7.977 -22.281 2.365 1 98.69 55 SER B CA 1
ATOM 1521 C C . SER B 1 55 ? -7.574 -22.328 3.836 1 98.69 55 SER B C 1
ATOM 1523 O O . SER B 1 55 ? -7.988 -21.469 4.625 1 98.69 55 SER B O 1
ATOM 1525 N N . SER B 1 56 ? -6.664 -23.297 4.23 1 98.44 56 SER B N 1
ATOM 1526 C CA . SER B 1 56 ? -6.195 -23.469 5.602 1 98.44 56 SER B CA 1
ATOM 1527 C C . SER B 1 56 ? -5.094 -22.469 5.93 1 98.44 56 SER B C 1
ATOM 1529 O O . SER B 1 56 ? -4.488 -21.875 5.027 1 98.44 56 SER B O 1
ATOM 1531 N N . PRO B 1 57 ? -4.859 -22.312 7.246 1 98.12 57 PRO B N 1
ATOM 1532 C CA . PRO B 1 57 ? -3.725 -21.469 7.625 1 98.12 57 PRO B CA 1
ATOM 1533 C C . PRO B 1 57 ? -2.408 -21.938 7.008 1 98.12 57 PRO B C 1
ATOM 1535 O O . PRO B 1 57 ? -1.568 -21.109 6.641 1 98.12 57 PRO B O 1
ATOM 1538 N N . SER B 1 58 ? -2.301 -23.219 6.887 1 98.56 58 SER B N 1
ATOM 1539 C CA . SER B 1 58 ? -1.093 -23.75 6.27 1 98.56 58 SER B CA 1
ATOM 1540 C C . SER B 1 58 ? -1.022 -23.391 4.789 1 98.56 58 SER B C 1
ATOM 1542 O O . SER B 1 58 ? 0.055 -23.094 4.27 1 98.56 58 SER B O 1
ATOM 1544 N N . ASP B 1 59 ? -2.156 -23.469 4.066 1 98.56 59 ASP B N 1
ATOM 1545 C CA . ASP B 1 59 ? -2.211 -23.062 2.668 1 98.56 59 ASP B CA 1
ATOM 1546 C C . ASP B 1 59 ? -1.806 -21.594 2.506 1 98.56 59 ASP B C 1
ATOM 1548 O O . ASP B 1 59 ? -1.006 -21.25 1.631 1 98.56 59 ASP B O 1
ATOM 1552 N N . ILE B 1 60 ? -2.346 -20.812 3.369 1 98.75 60 ILE B N 1
ATOM 1553 C CA . ILE B 1 60 ? -2.076 -19.375 3.312 1 98.75 60 ILE B CA 1
ATOM 1554 C C . ILE B 1 60 ? -0.604 -19.109 3.623 1 98.75 60 ILE B C 1
ATOM 1556 O O . ILE B 1 60 ? 0.044 -18.312 2.957 1 98.75 60 ILE B O 1
ATOM 1560 N N . ALA B 1 61 ? -0.032 -19.812 4.578 1 98.69 61 ALA B N 1
ATOM 1561 C CA . ALA B 1 61 ? 1.384 -19.688 4.914 1 98.69 61 ALA B CA 1
ATOM 1562 C C . ALA B 1 61 ? 2.266 -20.031 3.717 1 98.69 61 ALA B C 1
ATOM 1564 O O . ALA B 1 61 ? 3.291 -19.391 3.488 1 98.69 61 ALA B O 1
ATOM 1565 N N . LYS B 1 62 ? 1.889 -21 3 1 98.69 62 LYS B N 1
ATOM 1566 C CA . LYS B 1 62 ? 2.633 -21.391 1.803 1 98.69 62 LYS B CA 1
ATOM 1567 C C . LYS B 1 62 ? 2.625 -20.266 0.768 1 98.69 62 LYS B C 1
ATOM 1569 O O . LYS B 1 62 ? 3.645 -20 0.129 1 98.69 62 LYS B O 1
ATOM 1574 N N . VAL B 1 63 ? 1.446 -19.641 0.6 1 98.88 63 VAL B N 1
ATOM 1575 C CA . VAL B 1 63 ? 1.344 -18.531 -0.33 1 98.88 63 VAL B CA 1
ATOM 1576 C C . VAL B 1 63 ? 2.244 -17.391 0.136 1 98.88 63 VAL B C 1
ATOM 1578 O O . VAL B 1 63 ? 2.979 -16.797 -0.663 1 98.88 63 VAL B O 1
ATOM 1581 N N . GLU B 1 64 ? 2.197 -17.078 1.465 1 98.88 64 GLU B N 1
ATOM 1582 C CA . GLU B 1 64 ? 3.043 -16.031 2.025 1 98.88 64 GLU B CA 1
ATOM 1583 C C . GLU B 1 64 ? 4.52 -16.328 1.772 1 98.88 64 GLU B C 1
ATOM 1585 O O . GLU B 1 64 ? 5.25 -15.461 1.271 1 98.88 64 GLU B O 1
ATOM 1590 N N . GLU B 1 65 ? 4.938 -17.531 2.061 1 98.69 65 GLU B N 1
ATOM 1591 C CA . GLU B 1 65 ? 6.336 -17.922 1.913 1 98.69 65 GLU B CA 1
ATOM 1592 C C . GLU B 1 65 ? 6.781 -17.844 0.455 1 98.69 65 GLU B C 1
ATOM 1594 O O . GLU B 1 65 ? 7.883 -17.375 0.161 1 98.69 65 GLU B O 1
ATOM 1599 N N . ALA B 1 66 ? 5.914 -18.328 -0.411 1 98.81 66 ALA B N 1
ATOM 1600 C CA . ALA B 1 66 ? 6.234 -18.297 -1.836 1 98.81 66 ALA B CA 1
ATOM 1601 C C . ALA B 1 66 ? 6.41 -16.859 -2.328 1 98.81 66 ALA B C 1
ATOM 1603 O O . ALA B 1 66 ? 7.34 -16.562 -3.082 1 98.81 66 ALA B O 1
ATOM 1604 N N . PHE B 1 67 ? 5.512 -15.945 -1.911 1 98.88 67 PHE B N 1
ATOM 1605 C CA . PHE B 1 67 ? 5.609 -14.555 -2.35 1 98.88 67 PHE B CA 1
ATOM 1606 C C . PHE B 1 67 ? 6.867 -13.898 -1.789 1 98.88 67 PHE B C 1
ATOM 1608 O O . PHE B 1 67 ? 7.625 -13.273 -2.527 1 98.88 67 PHE B O 1
ATOM 1615 N N . ILE B 1 68 ? 7.129 -14.133 -0.494 1 98.69 68 ILE B N 1
ATOM 1616 C CA . ILE B 1 68 ? 8.289 -13.562 0.182 1 98.69 68 ILE B CA 1
ATOM 1617 C C . ILE B 1 68 ? 9.57 -14.055 -0.491 1 98.69 68 ILE B C 1
ATOM 1619 O O . ILE B 1 68 ? 10.531 -13.297 -0.64 1 98.69 68 ILE B O 1
ATOM 1623 N N . GLY B 1 69 ? 9.555 -15.211 -0.953 1 98.62 69 GLY B N 1
ATOM 1624 C CA . GLY B 1 69 ? 10.727 -15.844 -1.551 1 98.62 69 GLY B CA 1
ATOM 1625 C C . GLY B 1 69 ? 11.102 -15.242 -2.893 1 98.62 69 GLY B C 1
ATOM 1626 O O . GLY B 1 69 ? 12.227 -15.43 -3.365 1 98.62 69 GLY B O 1
ATOM 1627 N N . LEU B 1 70 ? 10.219 -14.516 -3.557 1 98.81 70 LEU B N 1
ATOM 1628 C CA . LEU B 1 70 ? 10.469 -13.969 -4.887 1 98.81 70 LEU B CA 1
ATOM 1629 C C . LEU B 1 70 ? 11.656 -13.016 -4.867 1 98.81 70 LEU B C 1
ATOM 1631 O O . LEU B 1 70 ? 12.406 -12.922 -5.848 1 98.81 70 LEU B O 1
ATOM 1635 N N . GLN B 1 71 ? 11.836 -12.305 -3.742 1 98.38 71 GLN B N 1
ATOM 1636 C CA . GLN B 1 71 ? 12.93 -11.344 -3.652 1 98.38 71 GLN B CA 1
ATOM 1637 C C . GLN B 1 71 ? 14.281 -12.039 -3.717 1 98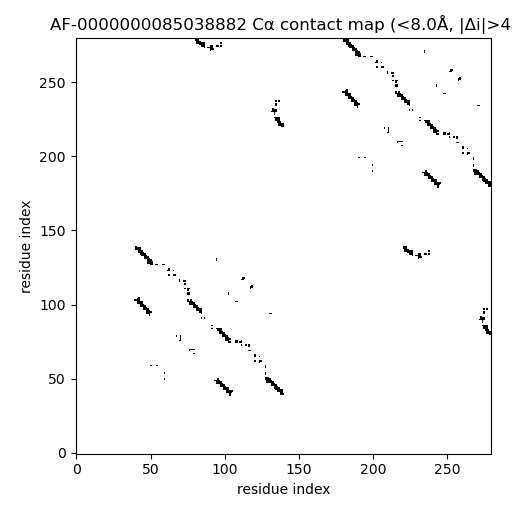.38 71 GLN B C 1
ATOM 1639 O O . GLN B 1 71 ? 15.297 -11.398 -4 1 98.38 71 GLN B O 1
ATOM 1644 N N . ASN B 1 72 ? 14.336 -13.359 -3.457 1 98.31 72 ASN B N 1
ATOM 1645 C CA . ASN B 1 72 ? 15.57 -14.141 -3.539 1 98.31 72 ASN B CA 1
ATOM 1646 C C . ASN B 1 72 ? 15.82 -14.633 -4.961 1 98.31 72 ASN B C 1
ATOM 1648 O O . ASN B 1 72 ? 16.938 -15.062 -5.285 1 98.31 72 ASN B O 1
ATOM 1652 N N . GLU B 1 73 ? 14.852 -14.523 -5.797 1 98.5 73 GLU B N 1
ATOM 1653 C CA . GLU B 1 73 ? 14.945 -15.109 -7.133 1 98.5 73 GLU B CA 1
ATOM 1654 C C . GLU B 1 73 ? 14.93 -14.023 -8.211 1 98.5 73 GLU B C 1
ATOM 1656 O O . GLU B 1 73 ? 15.406 -14.242 -9.32 1 98.5 73 GLU B O 1
ATOM 1661 N 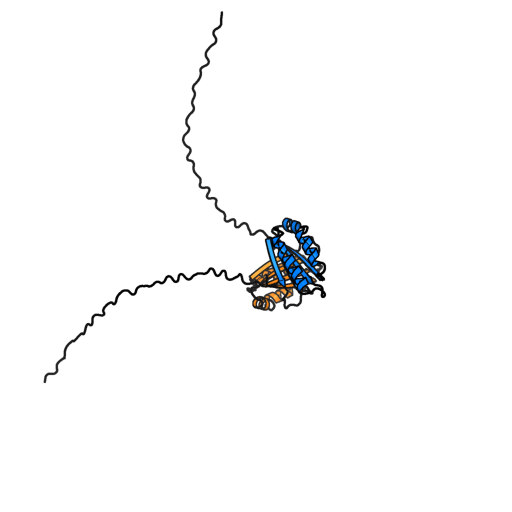N . ILE B 1 74 ? 14.359 -12.898 -7.887 1 98.75 74 ILE B N 1
ATOM 1662 C CA . ILE B 1 74 ? 14.172 -11.828 -8.867 1 98.75 74 ILE B CA 1
ATOM 1663 C C . ILE B 1 74 ? 14.922 -10.578 -8.406 1 98.75 74 ILE B C 1
ATOM 1665 O O . ILE B 1 74 ? 14.406 -9.805 -7.602 1 98.75 74 ILE B O 1
ATOM 1669 N N . PRO B 1 75 ? 16.094 -10.297 -8.961 1 98.31 75 PRO B N 1
ATOM 1670 C CA . PRO B 1 75 ? 16.953 -9.219 -8.461 1 98.31 75 PRO B CA 1
ATOM 1671 C C . PRO B 1 75 ? 16.344 -7.836 -8.688 1 98.31 75 PRO B C 1
ATOM 1673 O O . PRO B 1 75 ? 16.75 -6.871 -8.031 1 98.31 75 PRO B O 1
ATOM 1676 N N . GLN B 1 76 ? 15.383 -7.785 -9.625 1 98.62 76 GLN B N 1
ATOM 1677 C CA . GLN B 1 76 ? 14.727 -6.508 -9.906 1 98.62 76 GLN B CA 1
ATOM 1678 C C . GLN B 1 76 ? 13.898 -6.051 -8.711 1 98.62 76 GLN B C 1
ATOM 1680 O O . GLN B 1 76 ? 13.516 -4.879 -8.625 1 98.62 76 GLN B O 1
ATOM 1685 N N . ILE B 1 77 ? 13.508 -6.957 -7.852 1 98.88 77 ILE B N 1
ATOM 1686 C CA . ILE B 1 77 ? 12.883 -6.566 -6.594 1 98.88 77 ILE B CA 1
ATOM 1687 C C . ILE B 1 77 ? 13.938 -6.039 -5.629 1 98.88 77 ILE B C 1
ATOM 1689 O O . ILE B 1 77 ? 14.727 -6.812 -5.074 1 98.88 77 ILE B O 1
ATOM 1693 N N . VAL B 1 78 ? 13.93 -4.738 -5.324 1 98.5 78 VAL B N 1
ATOM 1694 C CA . VAL B 1 78 ? 15.039 -4.18 -4.566 1 98.5 78 VAL B CA 1
ATOM 1695 C C . VAL B 1 78 ? 14.656 -4.051 -3.094 1 98.5 78 VAL B C 1
ATOM 1697 O O . VAL B 1 78 ? 15.516 -3.842 -2.234 1 98.5 78 VAL B O 1
ATOM 1700 N N . ALA B 1 79 ? 13.383 -4.152 -2.812 1 98.38 79 ALA B N 1
ATOM 1701 C CA . ALA B 1 79 ? 12.875 -4.211 -1.441 1 98.38 79 ALA B CA 1
ATOM 1702 C C . ALA B 1 79 ? 11.531 -4.922 -1.38 1 98.38 79 ALA B C 1
ATOM 1704 O O . ALA B 1 79 ? 10.758 -4.887 -2.344 1 98.38 79 ALA B O 1
ATOM 1705 N N . PHE B 1 80 ? 11.258 -5.559 -0.284 1 98.69 80 PHE B N 1
ATOM 1706 C CA . PHE B 1 80 ? 10.047 -6.336 -0.045 1 98.69 80 PHE B CA 1
ATOM 1707 C C . PHE B 1 80 ? 9.625 -6.242 1.416 1 98.69 80 PHE B C 1
ATOM 1709 O O . PHE B 1 80 ? 10.438 -6.449 2.318 1 98.69 80 PHE B O 1
ATOM 1716 N N . GLU B 1 81 ? 8.414 -5.84 1.662 1 98.62 81 GLU B N 1
ATOM 1717 C CA . GLU B 1 81 ? 7.801 -5.918 2.984 1 98.62 81 GLU B CA 1
ATOM 1718 C C . GLU B 1 81 ? 6.344 -6.363 2.893 1 98.62 81 GLU B C 1
ATOM 1720 O O . GLU B 1 81 ? 5.754 -6.359 1.81 1 98.62 81 GLU B O 1
ATOM 1725 N N . TRP B 1 82 ? 5.785 -6.805 3.986 1 98.81 82 TRP B N 1
ATOM 1726 C CA . TRP B 1 82 ? 4.402 -7.266 3.986 1 98.81 82 TRP B CA 1
ATOM 1727 C C . TRP B 1 82 ? 3.85 -7.332 5.406 1 98.81 82 TRP B C 1
ATOM 1729 O O . TRP B 1 82 ? 4.586 -7.129 6.375 1 98.81 82 TRP B O 1
ATOM 1739 N N . GLY B 1 83 ? 2.594 -7.516 5.512 1 98.75 83 GLY B N 1
ATOM 1740 C CA . GLY B 1 83 ? 1.947 -7.766 6.789 1 98.75 83 GLY B CA 1
ATOM 1741 C C . GLY B 1 83 ? 0.458 -8.023 6.664 1 98.75 83 GLY B C 1
ATOM 1742 O O . GLY B 1 83 ? -0.085 -8.031 5.555 1 98.75 83 GLY B O 1
ATOM 1743 N N . THR B 1 84 ? -0.118 -8.32 7.801 1 98.81 84 THR B N 1
ATOM 1744 C CA . THR B 1 84 ? -1.548 -8.602 7.867 1 98.81 84 THR B CA 1
ATOM 1745 C C . THR B 1 84 ? -2.303 -7.422 8.469 1 98.81 84 THR B C 1
ATOM 1747 O O . THR B 1 84 ? -1.793 -6.75 9.367 1 98.81 84 THR B O 1
ATOM 1750 N N . ASN B 1 85 ? -3.535 -7.25 7.965 1 98.94 85 ASN B N 1
ATOM 1751 C CA . ASN B 1 85 ? -4.348 -6.09 8.32 1 98.94 85 ASN B CA 1
ATOM 1752 C C . ASN B 1 85 ? -4.668 -6.062 9.812 1 98.94 85 ASN B C 1
ATOM 1754 O O . ASN B 1 85 ? -5.098 -7.074 10.375 1 98.94 85 ASN B O 1
ATOM 1758 N N . ASN B 1 86 ? -4.48 -4.902 10.445 1 98.88 86 ASN B N 1
ATOM 1759 C CA . ASN B 1 86 ? -4.953 -4.688 11.805 1 98.88 86 ASN B CA 1
ATOM 1760 C C . ASN B 1 86 ? -5.605 -3.316 11.961 1 98.88 86 ASN B C 1
ATOM 1762 O O . ASN B 1 86 ? -5.633 -2.756 13.062 1 98.88 86 ASN B O 1
ATOM 1766 N N . SER B 1 87 ? -6.074 -2.738 10.828 1 98.88 87 SER B N 1
ATOM 1767 C CA . SER B 1 87 ? -6.754 -1.446 10.875 1 98.88 87 SER B CA 1
ATOM 1768 C C . SER B 1 87 ? -8.031 -1.524 11.703 1 98.88 87 SER B C 1
ATOM 1770 O O . SER B 1 87 ? -8.844 -2.43 11.508 1 98.88 87 SER B O 1
ATOM 1772 N N . PRO B 1 88 ? -8.258 -0.565 12.523 1 98.69 88 PRO B N 1
ATOM 1773 C CA . PRO B 1 88 ? -9.508 -0.543 13.281 1 98.69 88 PRO B CA 1
ATOM 1774 C C . PRO B 1 88 ? -10.664 0.079 12.5 1 98.69 88 PRO B C 1
ATOM 1776 O O . PRO B 1 88 ? -11.797 0.113 12.984 1 98.69 88 PRO B O 1
ATOM 1779 N N . GLU B 1 89 ? -10.453 0.569 11.32 1 98.38 89 GLU B N 1
ATOM 1780 C CA . GLU B 1 89 ? -11.414 1.41 10.609 1 98.38 89 GLU B CA 1
ATOM 1781 C C . GLU B 1 89 ? -12.461 0.564 9.883 1 98.38 89 GLU B C 1
ATOM 1783 O O . GLU B 1 89 ? -13.516 1.071 9.5 1 98.38 89 GLU B O 1
ATOM 1788 N N . GLY B 1 90 ? -12.156 -0.651 9.578 1 98.5 90 GLY B N 1
ATOM 1789 C CA . GLY B 1 90 ? -13.109 -1.524 8.906 1 98.5 90 GLY B CA 1
ATOM 1790 C C . GLY B 1 90 ? -13.281 -1.196 7.438 1 98.5 90 GLY B C 1
ATOM 1791 O O . GLY B 1 90 ? -14.344 -1.435 6.863 1 98.5 90 GLY B O 1
ATOM 1792 N N . LEU B 1 91 ? -12.266 -0.639 6.785 1 98.81 91 LEU B N 1
ATOM 1793 C CA . LEU B 1 91 ? -12.367 -0.19 5.402 1 98.81 91 LEU B CA 1
ATOM 1794 C C . LEU B 1 91 ? -11.508 -1.055 4.488 1 98.81 91 LEU B C 1
ATOM 1796 O O . LEU B 1 91 ? -11.102 -0.61 3.414 1 98.81 91 LEU B O 1
ATOM 1800 N N . ASN B 1 92 ? -11.148 -2.285 4.852 1 98.88 92 ASN B N 1
ATOM 1801 C CA . ASN B 1 92 ? -10.258 -3.154 4.098 1 98.88 92 ASN B CA 1
ATOM 1802 C C . ASN B 1 92 ? -11.023 -4.008 3.088 1 98.88 92 ASN B C 1
ATOM 1804 O O . ASN B 1 92 ? -10.414 -4.742 2.305 1 98.88 92 ASN B O 1
ATOM 1808 N N . LYS B 1 93 ? -12.281 -4.047 3.082 1 98.62 93 LYS B N 1
ATOM 1809 C CA . LYS B 1 93 ? -13.148 -4.723 2.117 1 98.62 93 LYS B CA 1
ATOM 1810 C C . LYS B 1 93 ? -12.836 -6.219 2.059 1 98.62 93 LYS B C 1
ATOM 1812 O O . LYS B 1 93 ? -12.805 -6.805 0.977 1 98.62 93 LYS B O 1
ATOM 1817 N N . GLY B 1 94 ? -12.539 -6.77 3.119 1 98.62 94 GLY B N 1
ATOM 1818 C CA . GLY B 1 94 ? -12.289 -8.195 3.217 1 98.62 94 GLY B CA 1
ATOM 1819 C C . GLY B 1 94 ? -10.852 -8.57 2.902 1 98.62 94 GLY B C 1
ATOM 1820 O O . GLY B 1 94 ? -10.445 -9.719 3.1 1 98.62 94 GLY B O 1
ATOM 1821 N N . LEU B 1 95 ? -10.07 -7.66 2.42 1 98.94 95 LEU B N 1
ATOM 1822 C CA . LEU B 1 95 ? -8.664 -7.906 2.148 1 98.94 95 LEU B CA 1
ATOM 1823 C C . LEU B 1 95 ? -7.879 -8.07 3.449 1 98.94 95 LEU B C 1
ATOM 1825 O O . LEU B 1 95 ? -8.094 -7.32 4.402 1 98.94 95 LEU B O 1
ATOM 1829 N N . THR B 1 96 ? -6.922 -9.031 3.475 1 98.88 96 THR B N 1
ATOM 1830 C CA . THR B 1 96 ? -6.316 -9.406 4.746 1 98.88 96 THR B CA 1
ATOM 1831 C C . THR B 1 96 ? -4.812 -9.148 4.727 1 98.88 96 THR B C 1
ATOM 1833 O O . THR B 1 96 ? -4.184 -9.008 5.777 1 98.88 96 THR B O 1
ATOM 1836 N N . HIS B 1 97 ? -4.215 -9.18 3.584 1 98.94 97 HIS B N 1
ATOM 1837 C CA . HIS B 1 97 ? -2.766 -9.102 3.441 1 98.94 97 HIS B CA 1
ATOM 1838 C C . HIS B 1 97 ? -2.367 -7.949 2.52 1 98.94 97 HIS B C 1
ATOM 1840 O O . HIS B 1 97 ? -3.037 -7.691 1.516 1 98.94 97 HIS B O 1
ATOM 1846 N N . CYS B 1 98 ? -1.29 -7.355 2.889 1 98.94 98 CYS B N 1
ATOM 1847 C CA . CYS B 1 98 ? -0.623 -6.395 2.016 1 98.94 98 CYS B CA 1
ATOM 1848 C C . CYS B 1 98 ? 0.83 -6.793 1.778 1 98.94 98 CYS B C 1
ATOM 1850 O O . CYS B 1 98 ? 1.553 -7.109 2.723 1 98.94 98 CYS B O 1
ATOM 1852 N N . PHE B 1 99 ? 1.242 -6.82 0.542 1 98.94 99 PHE B N 1
ATOM 1853 C CA . PHE B 1 99 ? 2.625 -6.961 0.102 1 98.94 99 PHE B CA 1
ATOM 1854 C C . PHE B 1 99 ? 3.074 -5.727 -0.677 1 98.94 99 PHE B C 1
ATOM 1856 O O . PHE B 1 99 ? 2.359 -5.254 -1.562 1 98.94 99 PHE B O 1
ATOM 1863 N N . LEU B 1 100 ? 4.188 -5.18 -0.268 1 98.94 100 LEU B N 1
ATOM 1864 C CA . LEU B 1 100 ? 4.77 -4.008 -0.914 1 98.94 100 LEU B CA 1
ATOM 1865 C C . LEU B 1 100 ? 6.141 -4.336 -1.496 1 98.94 100 LEU B C 1
ATOM 1867 O O . LEU B 1 100 ? 7.102 -4.551 -0.753 1 98.94 100 LEU B O 1
ATOM 1871 N N . LEU B 1 101 ? 6.223 -4.383 -2.816 1 98.94 101 LEU B N 1
ATOM 1872 C CA . LEU B 1 101 ? 7.484 -4.559 -3.529 1 98.94 101 LEU B CA 1
ATOM 1873 C C . LEU B 1 101 ? 7.992 -3.225 -4.066 1 98.94 101 LEU B C 1
ATOM 1875 O O . LEU B 1 101 ? 7.199 -2.332 -4.379 1 98.94 101 LEU B O 1
ATOM 1879 N N . THR B 1 102 ? 9.258 -3.154 -4.191 1 98.88 102 THR B N 1
ATOM 1880 C CA . THR B 1 102 ? 9.875 -1.933 -4.691 1 98.88 102 THR B CA 1
ATOM 1881 C C . THR B 1 102 ? 10.766 -2.234 -5.895 1 98.88 102 THR B C 1
ATOM 1883 O O . THR B 1 102 ? 11.547 -3.186 -5.871 1 98.88 102 THR B O 1
ATOM 1886 N N . PHE B 1 103 ? 10.617 -1.423 -6.922 1 98.88 103 PHE B N 1
ATOM 1887 C CA . PHE B 1 103 ? 11.445 -1.47 -8.117 1 98.88 103 PHE B CA 1
ATOM 1888 C C . PHE B 1 103 ? 12.133 -0.129 -8.359 1 98.88 103 PHE B C 1
ATOM 1890 O O . PHE B 1 103 ? 11.68 0.903 -7.863 1 98.88 103 PHE B O 1
ATOM 1897 N N . GLU B 1 104 ? 13.18 -0.154 -9.141 1 98.25 104 GLU B N 1
ATOM 1898 C CA . GLU B 1 104 ? 13.891 1.084 -9.453 1 98.25 104 GLU B CA 1
ATOM 1899 C C . GLU B 1 104 ? 13.391 1.688 -10.766 1 98.25 104 GLU B C 1
ATOM 1901 O O . GLU B 1 104 ? 13.672 2.852 -11.062 1 98.25 104 GLU B O 1
ATOM 1906 N N . SER B 1 105 ? 12.664 0.868 -11.539 1 98.31 105 SER B N 1
ATOM 1907 C CA . SER B 1 105 ? 12.172 1.341 -12.828 1 98.31 105 SER B CA 1
ATOM 1908 C C . SER B 1 105 ? 10.969 0.526 -13.289 1 98.31 105 SER B C 1
ATOM 1910 O O . SER B 1 105 ? 10.711 -0.563 -12.773 1 98.31 105 SER B O 1
ATOM 1912 N N . GLU B 1 106 ? 10.211 1.146 -14.219 1 98.56 106 GLU B N 1
ATOM 1913 C CA . GLU B 1 106 ? 9.133 0.389 -14.852 1 98.56 106 GLU B CA 1
ATOM 1914 C C . GLU B 1 106 ? 9.68 -0.811 -15.617 1 98.56 106 GLU B C 1
ATOM 1916 O O . GLU B 1 106 ? 9.031 -1.855 -15.695 1 98.56 106 GLU B O 1
ATOM 1921 N N . GLU B 1 107 ? 10.891 -0.639 -16.188 1 98.5 107 GLU B N 1
ATOM 1922 C CA . GLU B 1 107 ? 11.523 -1.759 -16.875 1 98.5 107 GLU B CA 1
ATOM 1923 C C . GLU B 1 107 ? 11.742 -2.938 -15.93 1 98.5 107 GLU B C 1
ATOM 1925 O O . GLU B 1 107 ? 11.516 -4.09 -16.297 1 98.5 107 GLU B O 1
ATOM 1930 N N . ASP B 1 108 ? 12.164 -2.645 -14.734 1 98.75 108 ASP B N 1
ATOM 1931 C CA . ASP B 1 108 ? 12.367 -3.691 -13.734 1 98.75 108 ASP B CA 1
ATOM 1932 C C . ASP B 1 108 ? 11.047 -4.371 -13.383 1 98.75 108 ASP B C 1
ATOM 1934 O O . ASP B 1 108 ? 10.977 -5.602 -13.336 1 98.75 108 ASP B O 1
ATOM 1938 N N . ARG B 1 109 ? 9.977 -3.578 -13.109 1 98.88 109 ARG B N 1
ATOM 1939 C CA . ARG B 1 109 ? 8.656 -4.129 -12.828 1 98.88 109 ARG B CA 1
ATOM 1940 C C . ARG B 1 109 ? 8.156 -4.977 -14 1 98.88 109 ARG B C 1
ATOM 1942 O O . ARG B 1 109 ? 7.633 -6.07 -13.797 1 98.88 109 ARG B O 1
ATOM 1949 N N . ASP B 1 110 ? 8.391 -4.465 -15.219 1 98.62 110 ASP B N 1
ATOM 1950 C CA . ASP B 1 110 ? 7.902 -5.148 -16.406 1 98.62 110 ASP B CA 1
ATOM 1951 C C . ASP B 1 110 ? 8.656 -6.457 -16.641 1 98.62 110 ASP B C 1
ATOM 1953 O O . ASP B 1 110 ? 8.125 -7.383 -17.266 1 98.62 110 ASP B O 1
ATOM 1957 N N . ALA B 1 111 ? 9.875 -6.551 -16.156 1 98.69 111 ALA B N 1
ATOM 1958 C CA . ALA B 1 111 ? 10.641 -7.801 -16.188 1 98.69 111 ALA B CA 1
ATOM 1959 C C . ALA B 1 111 ? 10.133 -8.781 -15.141 1 98.69 111 ALA B C 1
ATOM 1961 O O . ALA B 1 111 ? 10.18 -9.992 -15.336 1 98.69 111 ALA B O 1
ATOM 1962 N N . TYR B 1 112 ? 9.703 -8.305 -14.078 1 98.88 112 TYR B N 1
ATOM 1963 C CA . TYR B 1 112 ? 9.188 -9.078 -12.953 1 98.88 112 TYR B CA 1
ATOM 1964 C C . TYR B 1 112 ? 7.906 -9.82 -13.344 1 98.88 112 TYR B C 1
ATOM 1966 O O . TYR B 1 112 ? 7.734 -10.992 -13.016 1 98.88 112 TYR B O 1
ATOM 1974 N N . LEU B 1 113 ? 7.004 -9.195 -14.078 1 98.62 113 LEU B N 1
ATOM 1975 C CA . LEU B 1 113 ? 5.656 -9.695 -14.32 1 98.62 113 LEU B CA 1
ATOM 1976 C C . LEU B 1 113 ? 5.695 -11 -15.109 1 98.62 113 LEU B C 1
ATOM 1978 O O . LEU B 1 113 ? 5.027 -11.977 -14.75 1 98.62 113 LEU B O 1
ATOM 1982 N N . PRO B 1 114 ? 6.555 -11.102 -16.156 1 98.44 114 PRO B N 1
ATOM 1983 C CA . PRO B 1 114 ? 6.594 -12.352 -16.922 1 98.44 114 PRO B CA 1
ATOM 1984 C C . PRO B 1 114 ? 7.672 -13.312 -16.406 1 98.44 114 PRO B C 1
ATOM 1986 O O . PRO B 1 114 ? 7.891 -14.367 -17 1 98.44 114 PRO B O 1
ATOM 1989 N N . HIS B 1 115 ? 8.391 -12.938 -15.383 1 98.75 115 HIS B N 1
ATOM 1990 C CA . HIS B 1 115 ? 9.461 -13.781 -14.875 1 98.75 115 HIS B CA 1
ATOM 1991 C C . HIS B 1 115 ? 8.945 -15.164 -14.484 1 98.75 115 HIS B C 1
ATOM 1993 O O . HIS B 1 115 ? 7.871 -15.281 -13.891 1 98.75 115 HIS B O 1
ATOM 1999 N N . PRO B 1 116 ? 9.695 -16.219 -14.719 1 98.62 116 PRO B N 1
ATOM 2000 C CA . PRO B 1 116 ? 9.227 -17.578 -14.422 1 98.62 116 PRO B CA 1
ATOM 2001 C C . PRO B 1 116 ? 8.906 -17.781 -12.945 1 98.62 116 PRO B C 1
ATOM 2003 O O . PRO B 1 116 ? 7.934 -18.453 -12.602 1 98.62 116 PRO B O 1
ATOM 2006 N N . ALA B 1 117 ? 9.664 -17.234 -12.078 1 98.81 117 ALA B N 1
ATOM 2007 C CA . ALA B 1 117 ? 9.422 -17.359 -10.641 1 98.81 117 ALA B CA 1
ATOM 2008 C C . ALA B 1 117 ? 8.094 -16.719 -10.25 1 98.81 117 ALA B C 1
ATOM 2010 O O . ALA B 1 117 ? 7.379 -17.219 -9.383 1 98.81 117 ALA B O 1
ATOM 2011 N N . HIS B 1 118 ? 7.762 -15.594 -10.805 1 98.81 118 HIS B N 1
ATOM 2012 C CA . HIS B 1 118 ? 6.488 -14.938 -10.539 1 98.81 118 HIS B CA 1
ATOM 2013 C C . HIS B 1 118 ? 5.32 -15.758 -11.07 1 98.81 118 HIS B C 1
ATOM 2015 O O . HIS B 1 118 ? 4.289 -15.883 -10.406 1 98.81 118 HIS B O 1
ATOM 2021 N N . LYS B 1 119 ? 5.496 -16.297 -12.258 1 98.5 119 LYS B N 1
ATOM 2022 C CA . LYS B 1 119 ? 4.469 -17.172 -12.805 1 98.5 119 LYS B CA 1
ATOM 2023 C C . LYS B 1 119 ? 4.238 -18.375 -11.898 1 98.5 119 LYS B C 1
ATOM 2025 O O . LYS B 1 119 ? 3.094 -18.766 -11.648 1 98.5 119 LYS B O 1
ATOM 2030 N N . ALA B 1 120 ? 5.332 -18.969 -11.414 1 98.62 120 ALA B N 1
ATOM 2031 C CA . ALA B 1 120 ? 5.227 -20.094 -10.492 1 98.62 120 ALA B CA 1
ATOM 2032 C C . ALA B 1 120 ? 4.48 -19.703 -9.227 1 98.62 120 ALA B C 1
ATOM 2034 O O . ALA B 1 120 ? 3.67 -20.469 -8.703 1 98.62 120 ALA B O 1
ATOM 2035 N N . PHE B 1 121 ? 4.758 -18.562 -8.719 1 98.88 121 PHE B N 1
ATOM 2036 C CA . PHE B 1 121 ? 4.023 -18.047 -7.57 1 98.88 121 PHE B CA 1
ATOM 2037 C C . PHE B 1 121 ? 2.533 -17.953 -7.875 1 98.88 121 PHE B C 1
ATOM 2039 O O . PHE B 1 121 ? 1.704 -18.328 -7.043 1 98.88 121 PHE B O 1
ATOM 2046 N N . GLY B 1 122 ? 2.197 -17.375 -9.031 1 98.75 122 GLY B N 1
ATOM 2047 C CA . GLY B 1 122 ? 0.798 -17.328 -9.422 1 98.75 122 GLY B CA 1
ATOM 2048 C C . GLY B 1 122 ? 0.104 -18.672 -9.344 1 98.75 122 GLY B C 1
ATOM 2049 O O . GLY B 1 122 ? -1.061 -18.75 -8.945 1 98.75 122 GLY B O 1
ATOM 2050 N N . ASP B 1 123 ? 0.817 -19.688 -9.688 1 98.5 123 ASP B N 1
ATOM 2051 C CA . ASP B 1 123 ? 0.264 -21.031 -9.633 1 98.5 123 ASP B CA 1
ATOM 2052 C C . ASP B 1 123 ? 0.002 -21.469 -8.188 1 98.5 123 ASP B C 1
ATOM 2054 O O . ASP B 1 123 ? -0.978 -22.156 -7.91 1 98.5 123 ASP B O 1
ATOM 2058 N N . VAL B 1 124 ? 0.85 -21.141 -7.273 1 98.75 124 VAL B N 1
ATOM 2059 C CA . VAL B 1 124 ? 0.679 -21.422 -5.852 1 98.75 124 VAL B CA 1
ATOM 2060 C C . VAL B 1 124 ? -0.505 -20.625 -5.301 1 98.75 124 VAL B C 1
ATOM 2062 O O . VAL B 1 124 ? -1.28 -21.141 -4.492 1 98.75 124 VAL B O 1
ATOM 2065 N N . LEU B 1 125 ? -0.714 -19.422 -5.703 1 98.88 125 LEU B N 1
ATOM 2066 C CA . LEU B 1 125 ? -1.692 -18.469 -5.184 1 98.88 125 LEU B CA 1
ATOM 2067 C C . LEU B 1 125 ? -3.096 -18.812 -5.676 1 98.88 125 LEU B C 1
ATOM 2069 O O . LEU B 1 125 ? -4.051 -18.797 -4.898 1 98.88 125 LEU B O 1
ATOM 2073 N N . ARG B 1 126 ? -3.26 -19.109 -6.918 1 98.62 126 ARG B N 1
ATOM 2074 C CA . ARG B 1 126 ? -4.523 -19.109 -7.645 1 98.62 126 ARG B CA 1
ATOM 2075 C C . ARG B 1 126 ? -5.555 -19.984 -6.949 1 98.62 126 ARG B C 1
ATOM 2077 O O . ARG B 1 126 ? -6.707 -19.594 -6.777 1 98.62 126 ARG B O 1
ATOM 2084 N N . PRO B 1 12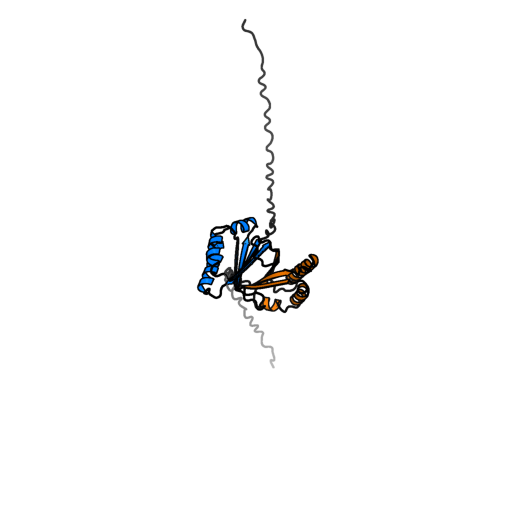7 ? -5.207 -21.188 -6.492 1 98.75 127 PRO B N 1
ATOM 2085 C CA . PRO B 1 127 ? -6.223 -22.031 -5.867 1 98.75 127 PRO B CA 1
ATOM 2086 C C . PRO B 1 127 ? -6.793 -21.422 -4.59 1 98.75 127 PRO B C 1
ATOM 2088 O O . PRO B 1 127 ? -7.863 -21.828 -4.129 1 98.75 127 PRO B O 1
ATOM 2091 N N . HIS B 1 128 ? -6.148 -20.422 -4.012 1 98.88 128 HIS B N 1
ATOM 2092 C CA . HIS B 1 128 ? -6.496 -19.953 -2.676 1 98.88 128 HIS B CA 1
ATOM 2093 C C . HIS B 1 128 ? -7 -18.516 -2.705 1 98.88 128 HIS B C 1
ATOM 2095 O O . HIS B 1 128 ? -7.555 -18.031 -1.719 1 98.88 128 HIS B O 1
ATOM 2101 N N . LEU B 1 129 ? -6.875 -17.844 -3.773 1 98.88 129 LEU B N 1
ATOM 2102 C CA . LEU B 1 129 ? -7.148 -16.422 -3.863 1 98.88 129 LEU B CA 1
ATOM 2103 C C . LEU B 1 129 ? -8.648 -16.156 -3.947 1 98.88 129 LEU B C 1
ATOM 2105 O O . LEU B 1 129 ? -9.344 -16.75 -4.777 1 98.88 129 LEU B O 1
ATOM 2109 N N . LYS B 1 130 ? -9.141 -15.312 -3.08 1 98.88 130 LYS B N 1
ATOM 2110 C CA . LYS B 1 130 ? -10.523 -14.852 -3.141 1 98.88 130 LYS B CA 1
ATOM 2111 C C . LYS B 1 130 ? -10.625 -13.5 -3.85 1 98.88 130 LYS B C 1
ATOM 2113 O O . LYS B 1 130 ? -11.516 -13.289 -4.668 1 98.88 130 LYS B O 1
ATOM 2118 N N . ASP B 1 131 ? -9.766 -12.594 -3.443 1 98.81 131 ASP B N 1
ATOM 2119 C CA . ASP B 1 131 ? -9.766 -11.258 -4.027 1 98.81 131 ASP B CA 1
ATOM 2120 C C . ASP B 1 131 ? -8.352 -10.688 -4.098 1 98.81 131 ASP B C 1
ATOM 2122 O O . ASP B 1 131 ? -7.484 -11.07 -3.309 1 98.81 131 ASP B O 1
ATOM 2126 N N . VAL B 1 132 ? -8.148 -9.781 -5.074 1 98.88 132 VAL B N 1
ATOM 2127 C CA . VAL B 1 132 ? -6.848 -9.148 -5.262 1 98.88 132 VAL B CA 1
ATOM 2128 C C . VAL B 1 132 ? -7.031 -7.711 -5.734 1 98.88 132 VAL B C 1
ATOM 2130 O O . VAL B 1 132 ? -7.922 -7.426 -6.535 1 98.88 132 VAL B O 1
ATOM 2133 N N . THR B 1 133 ? -6.285 -6.844 -5.168 1 98.94 133 THR B N 1
ATOM 2134 C CA . THR B 1 133 ? -6.137 -5.461 -5.613 1 98.94 133 THR B CA 1
ATOM 2135 C C . THR B 1 133 ? -4.664 -5.109 -5.797 1 98.94 133 THR B C 1
ATOM 2137 O O . THR B 1 133 ? -3.836 -5.406 -4.93 1 98.94 133 THR B O 1
ATOM 2140 N N . VAL B 1 134 ? -4.293 -4.52 -6.941 1 98.94 134 VAL B N 1
ATOM 2141 C CA . VAL B 1 134 ? -2.91 -4.141 -7.227 1 98.94 134 VAL B CA 1
ATOM 2142 C C . VAL B 1 134 ? -2.852 -2.676 -7.652 1 98.94 134 VAL B C 1
ATOM 2144 O O . VAL B 1 134 ? -3.635 -2.236 -8.492 1 98.94 134 VAL B O 1
ATOM 2147 N N . ILE B 1 135 ? -1.989 -1.951 -7.066 1 98.94 135 ILE B N 1
ATOM 2148 C CA . ILE B 1 135 ? -1.685 -0.571 -7.43 1 98.94 135 ILE B CA 1
ATOM 2149 C C . ILE B 1 135 ? -0.173 -0.395 -7.559 1 98.94 135 ILE B C 1
ATOM 2151 O O . ILE B 1 135 ? 0.587 -0.837 -6.695 1 98.94 135 ILE B O 1
ATOM 2155 N N . ASP B 1 136 ? 0.284 0.257 -8.672 1 98.94 136 ASP B N 1
ATOM 2156 C CA . ASP B 1 136 ? 1.666 0.7 -8.828 1 98.94 136 ASP B CA 1
ATOM 2157 C C . ASP B 1 136 ? 1.757 2.225 -8.828 1 98.94 136 ASP B C 1
ATOM 2159 O O . ASP B 1 136 ? 0.927 2.9 -9.445 1 98.94 136 ASP B O 1
ATOM 2163 N N . TYR B 1 137 ? 2.781 2.68 -8.148 1 98.94 137 TYR B N 1
ATOM 2164 C CA . TYR B 1 137 ? 2.943 4.129 -8.18 1 98.94 137 TYR B CA 1
ATOM 2165 C C . TYR B 1 137 ? 4.398 4.52 -7.961 1 98.94 137 TYR B C 1
ATOM 2167 O O . TYR B 1 137 ? 5.145 3.807 -7.285 1 98.94 137 TYR B O 1
ATOM 2175 N N . TRP B 1 138 ? 4.809 5.641 -8.586 1 98.81 138 TRP B N 1
ATOM 2176 C CA . TRP B 1 138 ? 6.074 6.289 -8.25 1 98.81 138 TRP B CA 1
ATOM 2177 C C . TRP B 1 138 ? 5.961 7.043 -6.93 1 98.81 138 TRP B C 1
ATOM 2179 O O . TRP B 1 138 ? 5.125 7.938 -6.785 1 98.81 138 TRP B O 1
ATOM 2189 N N . ALA B 1 139 ? 6.809 6.641 -5.988 1 98.25 139 ALA B N 1
ATOM 2190 C CA . ALA B 1 139 ? 6.766 7.266 -4.668 1 98.25 139 ALA B CA 1
ATOM 2191 C C . ALA B 1 139 ? 7.234 8.719 -4.734 1 98.25 139 ALA B C 1
ATOM 2193 O O . ALA B 1 139 ? 8.32 9 -5.23 1 98.25 139 ALA B O 1
ATOM 2194 N N . LYS B 1 140 ? 6.367 9.648 -4.277 1 94.81 140 LYS B N 1
ATOM 2195 C CA . LYS B 1 140 ? 6.68 11.062 -4.148 1 94.81 140 LYS B CA 1
ATOM 2196 C C . LYS B 1 140 ? 6.805 11.469 -2.682 1 94.81 140 LYS B C 1
ATOM 2198 O O . LYS B 1 140 ? 6.121 10.914 -1.818 1 94.81 140 LYS B O 1
#

Sequence (280 aa):
MKPLFSIAVILLLAVGCQPGGNVETSEELKDMKNTVSPDKPLLRHVVLFSFKEESSPSDIAKVEEAFIGLQNEIPQIVAFEWGTNNSPEGLNKGLTHCFLLTFESEEDRDAYLPHPAHKAFGDVLRPHLKDVTVIDYWAKMKPLFSIAVILLLAVGCQPGGNVETSEELKDMKNTVSPDKPLLRHVVLFSFKEESSPSDIAKVEEAFIGLQNEIPQIVAFEWGTNNSPEGLNKGLTHCFLLTFESEEDRDAYLPHPAHKAFGDVLRPHLKDVTVIDYWAK

Organism: Cyclobacterium marinum (strain ATCC 25205 / DSM 745 / LMG 13164 / NCIMB 1802) (NCBI:txid880070)

pLDDT: mean 80.52, std 29.22, range [25.03, 99.0]

Secondary structure (DSSP, 8-state):
----------------------------------------PPEEEEEEEEE-TT--HHHHHHHHHHHHHHHHH-TT--EEEEEE---SS--STT--EEEEEEES-HHHHHHHTT-HHHHHHHHHHGGGEEEEEEEEEE--/----------------------------------------PPEEEEEEEEE-TT--HHHHHHHHHHHHHHHHH-TT--EEEEEE---TT--STT--EEEEEEES-HHHHHHHTT-HHHHHHHHHHGGGEEEEEEEEEE--